Protein AF-A0A925JNC4-F1 (afdb_monomer)

Sequence (217 aa):
MRGITWILVFMVLIMLLSGKSVFAVAVALPPEGEDKSVVIGTSFYSSVDLTIPENLDIRYSGIFQNSGILYFTNTLPSQIVLASGNLGEGEFVFAGTADCALSIPSGQARVGKLQMNMSGGRVNLSGELAMSGKLVFKSGIIQVPSNSILWIDNDSPDAVSFIDSPINKGYVHGFLTRNVSEGNRYLFPVGNAASFHPFLIDKPTKDDVMSVSFDEA

Structure (mmCIF, N/CA/C/O backbone):
data_AF-A0A925JNC4-F1
#
_entry.id   AF-A0A925JNC4-F1
#
loop_
_atom_site.group_PDB
_atom_site.id
_atom_site.type_symbol
_atom_site.label_atom_id
_atom_site.label_alt_id
_atom_site.label_comp_id
_atom_site.label_asym_id
_atom_site.label_entity_id
_atom_site.label_seq_id
_atom_site.pdbx_PDB_ins_code
_atom_site.Cartn_x
_atom_site.Cartn_y
_atom_site.Cartn_z
_atom_site.occupancy
_atom_site.B_iso_or_equiv
_atom_site.auth_seq_id
_atom_site.auth_comp_id
_atom_site.auth_asym_id
_atom_site.auth_atom_id
_atom_site.pdbx_PDB_model_num
ATOM 1 N N . MET A 1 1 ? 31.500 11.369 -12.883 1.00 28.92 1 MET A N 1
ATOM 2 C CA . MET A 1 1 ? 30.518 12.328 -13.431 1.00 28.92 1 MET A CA 1
ATOM 3 C C . MET A 1 1 ? 29.589 11.529 -14.325 1.00 28.92 1 MET A C 1
ATOM 5 O O . MET A 1 1 ? 30.075 10.979 -15.302 1.00 28.92 1 MET A O 1
ATOM 9 N N . ARG A 1 2 ? 28.325 11.334 -13.937 1.00 32.28 2 ARG A N 1
ATOM 10 C CA . ARG A 1 2 ? 27.342 10.616 -14.764 1.00 32.28 2 ARG A CA 1
ATOM 11 C C . ARG A 1 2 ? 26.671 11.639 -15.681 1.00 32.28 2 ARG A C 1
ATOM 13 O O . ARG A 1 2 ? 26.175 12.647 -15.183 1.00 32.28 2 ARG A O 1
ATOM 20 N N . GLY A 1 3 ? 26.760 11.427 -16.991 1.00 29.05 3 GLY A N 1
ATOM 21 C CA . GLY A 1 3 ? 26.083 12.258 -17.984 1.00 29.05 3 GLY A CA 1
ATOM 22 C C . GLY A 1 3 ? 24.590 11.955 -17.960 1.00 29.05 3 GLY A C 1
ATOM 23 O O . GLY A 1 3 ? 24.207 10.793 -17.927 1.00 29.05 3 GLY A O 1
ATOM 24 N N . ILE A 1 4 ? 23.758 12.992 -17.918 1.00 35.28 4 ILE A N 1
ATOM 25 C CA . ILE A 1 4 ? 22.312 12.862 -18.100 1.00 35.28 4 ILE A CA 1
ATOM 26 C C . ILE A 1 4 ? 22.066 12.950 -19.606 1.00 35.28 4 ILE A C 1
ATOM 28 O O . ILE A 1 4 ? 22.256 14.017 -20.195 1.00 35.28 4 ILE A O 1
ATOM 32 N N . THR A 1 5 ? 21.681 11.841 -20.232 1.00 34.94 5 THR A N 1
ATOM 33 C CA . THR A 1 5 ? 21.278 11.818 -21.641 1.00 34.94 5 THR A CA 1
ATOM 34 C C . THR A 1 5 ? 19.814 12.240 -21.740 1.00 34.94 5 THR A C 1
ATOM 36 O O . THR A 1 5 ? 18.919 11.571 -21.230 1.00 34.94 5 THR A O 1
ATOM 39 N N . TRP A 1 6 ? 19.551 13.375 -22.388 1.00 34.41 6 TRP A N 1
ATOM 40 C CA . TRP A 1 6 ? 18.189 13.828 -22.667 1.00 34.41 6 TRP A CA 1
ATOM 41 C C . TRP A 1 6 ? 17.660 13.094 -23.897 1.00 34.41 6 TRP A C 1
ATOM 43 O O . TRP A 1 6 ? 18.049 13.401 -25.023 1.00 34.41 6 TRP A O 1
ATOM 53 N N . ILE A 1 7 ? 16.770 12.124 -23.697 1.00 37.75 7 ILE A N 1
ATOM 54 C CA . ILE A 1 7 ? 16.047 11.501 -24.808 1.00 37.75 7 ILE A CA 1
ATOM 55 C C . ILE A 1 7 ? 14.868 12.405 -25.156 1.00 37.75 7 ILE A C 1
ATOM 57 O O . ILE A 1 7 ? 13.973 12.634 -24.343 1.00 37.75 7 ILE A O 1
ATOM 61 N N . LEU A 1 8 ? 14.875 12.927 -26.382 1.00 31.83 8 LEU A N 1
ATOM 62 C CA . LEU A 1 8 ? 13.735 13.634 -26.948 1.00 31.83 8 LEU A CA 1
ATOM 63 C C . LEU A 1 8 ? 12.606 12.618 -27.177 1.00 31.83 8 LEU A C 1
ATOM 65 O O . LEU A 1 8 ? 12.660 11.806 -28.101 1.00 31.83 8 LEU A O 1
ATOM 69 N N . VAL A 1 9 ? 11.592 12.637 -26.316 1.00 37.59 9 VAL A N 1
ATOM 70 C CA . VAL A 1 9 ? 10.403 11.793 -26.464 1.00 37.59 9 VAL A CA 1
ATOM 71 C C . VAL A 1 9 ? 9.519 12.397 -27.555 1.00 37.59 9 VAL A C 1
ATOM 73 O O . VAL A 1 9 ? 8.982 13.494 -27.395 1.00 37.59 9 VAL A O 1
ATOM 76 N N . PHE A 1 10 ? 9.354 11.689 -28.675 1.00 31.03 10 PHE A N 1
ATOM 77 C CA . PHE A 1 10 ? 8.368 12.059 -29.688 1.00 31.03 10 PHE A CA 1
ATOM 78 C C . PHE A 1 10 ? 6.961 11.817 -29.133 1.00 31.03 10 PHE A C 1
ATOM 80 O O . PHE A 1 10 ? 6.530 10.684 -28.926 1.00 31.03 10 PHE A O 1
ATOM 87 N N . MET A 1 11 ? 6.247 12.909 -28.874 1.00 34.81 11 MET A N 1
ATOM 88 C CA . MET A 1 11 ? 4.881 12.892 -28.369 1.00 34.81 11 MET A CA 1
ATOM 89 C C . MET A 1 11 ? 3.925 12.624 -29.538 1.00 34.81 11 MET A C 1
ATOM 91 O O . MET A 1 11 ? 3.641 13.518 -30.335 1.00 34.81 11 MET A O 1
ATOM 95 N N . VAL A 1 12 ? 3.439 11.390 -29.677 1.00 32.41 12 VAL A N 1
ATOM 96 C CA . VAL A 1 12 ? 2.394 11.079 -30.662 1.00 32.41 12 VAL A CA 1
ATOM 97 C C . VAL A 1 12 ? 1.040 11.413 -30.043 1.00 32.41 12 VAL A C 1
ATOM 99 O O . VAL A 1 12 ? 0.508 10.672 -29.219 1.00 32.41 12 VAL A O 1
ATOM 102 N N . LEU A 1 13 ? 0.482 12.561 -30.429 1.00 35.03 13 LEU A N 1
ATOM 103 C CA . LEU A 1 13 ? -0.890 12.938 -30.102 1.00 35.03 13 LEU A CA 1
ATOM 104 C C . LEU A 1 13 ? -1.852 12.131 -30.985 1.00 35.03 13 LEU A C 1
ATOM 106 O O . LEU A 1 13 ? -2.112 12.510 -32.125 1.00 35.03 13 LEU A O 1
ATOM 110 N N . ILE A 1 14 ? -2.407 11.035 -30.468 1.00 36.53 14 ILE A N 1
ATOM 111 C CA . ILE A 1 14 ? -3.557 10.383 -31.106 1.00 36.53 14 ILE A CA 1
ATOM 112 C C . ILE A 1 14 ? -4.820 11.054 -30.559 1.00 36.53 14 ILE A C 1
ATOM 114 O O . ILE A 1 14 ? -5.357 10.672 -29.520 1.00 36.53 14 ILE A O 1
ATOM 118 N N . MET A 1 15 ? -5.283 12.099 -31.249 1.00 26.12 15 MET A N 1
ATOM 119 C CA . MET A 1 15 ? -6.619 12.653 -31.023 1.00 26.12 15 MET A CA 1
ATOM 120 C C . MET A 1 15 ? -7.658 11.653 -31.544 1.00 26.12 15 MET A C 1
ATOM 122 O O . MET A 1 15 ? -7.891 11.558 -32.747 1.00 26.12 15 MET A O 1
ATOM 126 N N . LEU A 1 16 ? -8.303 10.913 -30.641 1.00 32.50 16 LEU A N 1
ATOM 127 C CA . LEU A 1 16 ? -9.553 10.222 -30.944 1.00 32.50 16 LEU A CA 1
ATOM 128 C C . LEU A 1 16 ? -10.709 11.187 -30.660 1.00 32.50 16 LEU A C 1
ATOM 130 O O . LEU A 1 16 ? -10.857 11.704 -29.551 1.00 32.50 16 LEU A O 1
ATOM 134 N N . LEU A 1 17 ? -11.509 11.453 -31.694 1.00 29.09 17 LEU A N 1
ATOM 135 C CA . LEU A 1 17 ? -12.715 12.286 -31.684 1.00 29.09 17 LEU A CA 1
ATOM 136 C C . LEU A 1 17 ? -13.806 11.681 -30.773 1.00 29.09 17 LEU A C 1
ATOM 138 O O . LEU A 1 17 ? -14.811 11.180 -31.260 1.00 29.09 17 LEU A O 1
ATOM 142 N N . SER A 1 18 ? -13.612 11.685 -29.450 1.00 32.91 18 SER A N 1
ATOM 143 C CA . SER A 1 18 ? -14.664 11.364 -28.466 1.00 32.91 18 SER A CA 1
ATOM 144 C C . SER A 1 18 ? -14.344 11.787 -27.018 1.00 32.91 18 SER A C 1
ATOM 146 O O . SER A 1 18 ? -14.878 11.201 -26.078 1.00 32.91 18 SER A O 1
ATOM 148 N N . GLY A 1 19 ? -13.456 12.765 -26.794 1.00 34.44 19 GLY A N 1
ATOM 149 C CA . GLY A 1 19 ? -13.164 13.282 -25.444 1.00 34.44 19 GLY A CA 1
ATOM 150 C C . GLY A 1 19 ? -12.328 12.357 -24.545 1.00 34.44 19 GLY A C 1
ATOM 151 O O . GLY A 1 19 ? -12.281 12.563 -23.336 1.00 34.44 19 GLY A O 1
ATOM 152 N N . LYS A 1 20 ? -11.662 11.345 -25.117 1.00 37.16 20 LYS A N 1
ATOM 153 C CA . LYS A 1 20 ? -10.741 10.441 -24.413 1.00 37.16 20 LYS A CA 1
ATOM 154 C C . LYS A 1 20 ? -9.408 10.410 -25.158 1.00 37.16 20 LYS A C 1
ATOM 156 O O . LYS A 1 20 ? -9.322 9.840 -26.242 1.00 37.16 20 LYS A O 1
ATOM 161 N N . SER A 1 21 ? -8.384 11.038 -24.592 1.00 38.50 21 SER A N 1
ATOM 162 C CA . SER A 1 21 ? -7.020 10.977 -25.126 1.00 38.50 21 SER A CA 1
ATOM 163 C C . SER A 1 21 ? -6.305 9.771 -24.522 1.00 38.50 21 SER A C 1
ATOM 165 O O . SER A 1 21 ? -6.230 9.656 -23.302 1.00 38.50 21 SER A O 1
ATOM 167 N N . VAL A 1 22 ? -5.788 8.876 -25.363 1.00 37.16 22 VAL A N 1
ATOM 168 C CA . VAL A 1 22 ? -4.891 7.790 -24.944 1.00 37.16 22 VAL A CA 1
ATOM 169 C C . VAL A 1 22 ? -3.468 8.248 -25.236 1.00 37.16 22 VAL A C 1
ATOM 171 O O . VAL A 1 22 ? -3.123 8.497 -26.390 1.00 37.16 22 VAL A O 1
ATOM 174 N N . PHE A 1 23 ? -2.649 8.382 -24.195 1.00 43.72 23 PHE A N 1
ATOM 175 C CA . PHE A 1 23 ? -1.231 8.707 -24.329 1.00 43.72 23 PHE A CA 1
ATOM 176 C C . PHE A 1 23 ? -0.412 7.429 -24.154 1.00 43.72 23 PHE A C 1
ATOM 178 O O . PHE A 1 23 ? -0.264 6.931 -23.041 1.00 43.72 23 PHE A O 1
ATOM 185 N N . ALA A 1 24 ? 0.124 6.898 -25.251 1.00 37.31 24 ALA A N 1
ATOM 186 C CA . ALA A 1 24 ? 1.166 5.880 -25.199 1.00 37.31 24 ALA A CA 1
ATOM 187 C C . ALA A 1 24 ? 2.517 6.583 -25.368 1.00 37.31 24 ALA A C 1
ATOM 189 O O . ALA A 1 24 ? 2.822 7.109 -26.438 1.00 37.31 24 ALA A O 1
ATOM 190 N N . VAL A 1 25 ? 3.320 6.627 -24.304 1.00 41.62 25 VAL A N 1
ATOM 191 C CA . VAL A 1 25 ? 4.712 7.073 -24.405 1.00 41.62 25 VAL A CA 1
ATOM 192 C C . VAL A 1 25 ? 5.522 5.904 -24.959 1.00 41.62 25 VAL A C 1
ATOM 194 O O . VAL A 1 25 ? 5.918 5.007 -24.221 1.00 41.62 25 VAL A O 1
ATOM 197 N N . ALA A 1 26 ? 5.755 5.893 -26.271 1.00 35.19 26 ALA A N 1
ATOM 198 C CA . ALA A 1 26 ? 6.770 5.031 -26.863 1.00 35.19 26 ALA A CA 1
ATOM 199 C C . ALA A 1 26 ? 8.141 5.666 -26.594 1.00 35.19 26 ALA A C 1
ATOM 201 O O . ALA A 1 26 ? 8.583 6.555 -27.320 1.00 35.19 26 ALA A O 1
ATOM 202 N N . VAL A 1 27 ? 8.797 5.257 -25.507 1.00 41.28 27 VAL A N 1
ATOM 203 C CA . VAL A 1 27 ? 10.190 5.640 -25.256 1.00 41.28 27 VAL A CA 1
ATOM 204 C C . VAL A 1 27 ? 11.053 4.854 -26.238 1.00 41.28 27 VAL A C 1
ATOM 206 O O . VAL A 1 27 ? 11.093 3.625 -26.180 1.00 41.28 27 VAL A O 1
ATOM 209 N N . ALA A 1 28 ? 11.725 5.544 -27.162 1.00 37.59 28 ALA A N 1
ATOM 210 C CA . ALA A 1 28 ? 12.784 4.922 -27.948 1.00 37.59 28 ALA A CA 1
ATOM 211 C C . ALA A 1 28 ? 13.840 4.390 -26.971 1.00 37.59 28 ALA A C 1
ATOM 213 O O . ALA A 1 28 ? 14.336 5.150 -26.141 1.00 37.59 2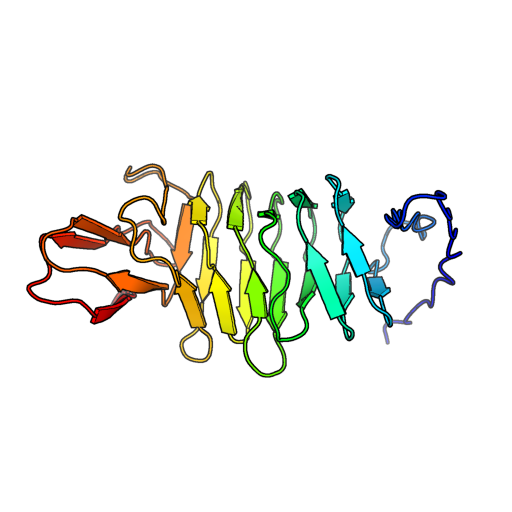8 ALA A O 1
ATOM 214 N N . LEU A 1 29 ? 14.125 3.087 -27.031 1.00 42.09 29 LEU A N 1
ATOM 215 C CA . LEU A 1 29 ? 15.068 2.426 -26.132 1.00 42.09 29 LEU A CA 1
ATOM 216 C C . LEU A 1 29 ? 16.442 3.116 -26.237 1.00 42.09 29 LEU A C 1
ATOM 218 O O . LEU A 1 29 ? 17.042 3.067 -27.315 1.00 42.09 29 LEU A O 1
ATOM 222 N N . PRO A 1 30 ? 16.962 3.756 -25.172 1.00 43.81 30 PRO A N 1
ATOM 223 C CA . PRO A 1 30 ? 18.374 4.107 -25.140 1.00 43.81 30 PRO A CA 1
ATOM 224 C C . PRO A 1 30 ? 19.229 2.832 -25.107 1.00 43.81 30 PRO A C 1
ATOM 226 O O . PRO A 1 30 ? 18.725 1.767 -24.730 1.00 43.81 30 PRO A O 1
ATOM 229 N N . PRO A 1 31 ? 20.513 2.922 -25.497 1.00 45.19 31 PRO A N 1
ATOM 230 C CA . PRO A 1 31 ? 21.447 1.806 -25.391 1.00 45.19 31 PRO A CA 1
ATOM 231 C C . PRO A 1 31 ? 21.492 1.235 -23.963 1.00 45.19 31 PRO A C 1
ATOM 233 O O . PRO A 1 31 ? 21.278 1.947 -22.981 1.00 45.19 31 PRO A O 1
ATOM 236 N N . GLU A 1 32 ? 21.745 -0.072 -23.859 1.00 47.88 32 GLU A N 1
ATOM 237 C CA . GLU A 1 32 ? 21.802 -0.793 -22.584 1.00 47.88 32 GLU A CA 1
ATOM 238 C C . GLU A 1 32 ? 22.769 -0.120 -21.594 1.00 47.88 32 GLU A C 1
ATOM 240 O O . GLU A 1 32 ? 23.931 0.125 -21.919 1.00 47.88 32 GLU A O 1
ATOM 245 N N . GLY A 1 33 ? 22.296 0.152 -20.371 1.00 48.84 33 GLY A N 1
ATOM 246 C CA . GLY A 1 33 ? 23.131 0.625 -19.260 1.00 48.84 33 GLY A CA 1
ATOM 247 C C . GLY A 1 33 ? 22.921 2.072 -18.795 1.00 48.84 33 GLY A C 1
ATOM 248 O O . GLY A 1 33 ? 23.610 2.483 -17.862 1.00 48.84 33 GLY A O 1
ATOM 249 N N . GLU A 1 34 ? 21.989 2.834 -19.376 1.00 49.50 34 GLU A N 1
ATOM 250 C CA . GLU A 1 34 ? 21.606 4.168 -18.875 1.00 49.50 34 GLU A CA 1
ATOM 251 C C . GLU A 1 34 ? 20.278 4.151 -18.094 1.00 49.50 34 GLU A C 1
ATOM 253 O O . GLU A 1 34 ? 19.357 3.399 -18.428 1.00 49.50 34 GLU A O 1
ATOM 258 N N . ASP A 1 35 ? 20.180 5.000 -17.061 1.00 47.59 35 ASP A N 1
ATOM 259 C CA . ASP A 1 35 ? 18.947 5.236 -16.300 1.00 47.59 35 ASP A CA 1
ATOM 260 C C . ASP A 1 35 ? 17.875 5.793 -17.258 1.00 47.59 35 ASP A C 1
ATOM 262 O O . ASP A 1 35 ? 18.013 6.895 -17.800 1.00 47.59 35 ASP A O 1
ATOM 266 N N . LYS A 1 36 ? 16.801 5.032 -17.509 1.00 56.84 36 LYS A N 1
ATOM 267 C CA . LYS A 1 36 ? 15.704 5.484 -18.377 1.00 56.84 36 LYS A CA 1
ATOM 268 C C . LYS A 1 36 ? 14.789 6.365 -17.534 1.00 56.84 36 LYS A C 1
ATOM 270 O O . LYS A 1 36 ? 14.295 5.906 -16.513 1.00 56.84 36 LYS A O 1
ATOM 275 N N . SER A 1 37 ? 14.520 7.604 -17.948 1.00 48.12 37 SER A N 1
ATOM 276 C CA . SER A 1 37 ? 13.548 8.469 -17.262 1.00 48.12 37 SER A CA 1
ATOM 277 C C . SER A 1 37 ? 12.528 9.063 -18.230 1.00 48.12 37 SER A C 1
ATOM 279 O O . SER A 1 37 ? 12.861 9.456 -19.347 1.00 48.12 37 SER A O 1
ATOM 281 N N . VAL A 1 38 ? 11.268 9.129 -17.803 1.00 58.97 38 VAL A N 1
ATOM 282 C CA . VAL A 1 38 ? 10.179 9.824 -18.492 1.00 58.97 38 VAL A CA 1
ATOM 283 C C . VAL A 1 38 ? 9.631 10.899 -17.567 1.00 58.97 38 VAL A C 1
ATOM 285 O O . VAL A 1 38 ? 9.145 10.628 -16.468 1.00 58.97 38 VAL A O 1
ATOM 288 N N . VAL A 1 39 ? 9.686 12.142 -18.042 1.00 49.53 39 VAL A N 1
ATOM 289 C CA . VAL A 1 39 ? 9.067 13.290 -17.379 1.00 49.53 39 VAL A CA 1
ATOM 290 C C . VAL A 1 39 ? 7.798 13.653 -18.138 1.00 49.53 39 VAL A C 1
ATOM 292 O O . VAL A 1 39 ? 7.855 14.012 -19.313 1.00 49.53 39 VAL A O 1
ATOM 295 N N . ILE A 1 40 ? 6.649 13.591 -17.469 1.00 56.16 40 ILE A N 1
ATOM 296 C CA . ILE A 1 40 ? 5.369 14.022 -18.033 1.00 56.16 40 ILE A CA 1
ATOM 297 C C . ILE A 1 40 ? 5.018 15.377 -17.409 1.00 56.16 40 ILE A C 1
ATOM 299 O O . ILE A 1 40 ? 4.552 15.462 -16.274 1.00 56.16 40 ILE A O 1
ATOM 303 N N . GLY A 1 41 ? 5.280 16.453 -18.156 1.00 33.94 41 GLY A N 1
ATOM 304 C CA . GLY A 1 41 ? 5.129 17.836 -17.683 1.00 33.94 41 GLY A CA 1
ATOM 305 C C . GLY A 1 41 ? 3.729 18.452 -17.834 1.00 33.94 41 GLY A C 1
ATOM 306 O O . GLY A 1 41 ? 3.558 19.625 -17.520 1.00 33.94 41 GLY A O 1
ATOM 307 N N . THR A 1 42 ? 2.731 17.715 -18.340 1.00 56.03 42 THR A N 1
ATOM 308 C CA . THR A 1 42 ? 1.352 18.209 -18.566 1.00 56.03 42 THR A CA 1
ATOM 309 C C . THR A 1 42 ? 0.299 17.228 -18.026 1.00 56.03 42 THR A C 1
ATOM 311 O O . THR A 1 42 ? 0.650 16.206 -17.437 1.00 56.03 42 THR A O 1
ATOM 314 N N . SER A 1 43 ? -0.997 17.542 -18.164 1.00 52.50 43 SER A N 1
ATOM 315 C CA . SER A 1 43 ? -2.082 16.673 -17.673 1.00 52.50 43 SER A CA 1
ATOM 316 C C . SER A 1 43 ? -2.043 15.295 -18.346 1.00 52.50 43 SER A C 1
ATOM 318 O O . SER A 1 43 ? -1.995 15.221 -19.572 1.00 52.50 43 SER A O 1
ATOM 320 N N . PHE A 1 44 ? -2.086 14.216 -17.562 1.00 62.59 44 PHE A N 1
ATOM 321 C CA . PHE A 1 44 ? -2.068 12.835 -18.060 1.00 62.59 44 PHE A CA 1
ATOM 322 C C . PHE A 1 44 ? -3.338 12.114 -17.606 1.00 62.59 44 PHE A C 1
ATOM 324 O O . PHE A 1 44 ? -3.687 12.126 -16.428 1.00 62.59 44 PHE A O 1
ATOM 331 N N . TYR A 1 45 ? -4.043 11.507 -18.556 1.00 60.19 45 TYR A N 1
ATOM 332 C CA . TYR A 1 45 ? -5.271 10.762 -18.303 1.00 60.19 45 TYR A CA 1
ATOM 333 C C . TYR A 1 45 ? -5.079 9.344 -18.823 1.00 60.19 45 TYR A C 1
ATOM 335 O O . TYR A 1 45 ? -4.820 9.162 -20.013 1.00 60.19 45 TYR A O 1
ATOM 343 N N . SER A 1 46 ? -5.226 8.350 -17.947 1.00 65.31 46 SER A N 1
ATOM 344 C CA . SER A 1 46 ? -5.298 6.949 -18.362 1.00 65.31 46 SER A CA 1
ATOM 345 C C . SER A 1 46 ? -6.690 6.392 -18.091 1.00 65.31 46 SER A C 1
ATOM 347 O O . SER A 1 46 ? -7.166 6.382 -16.953 1.00 65.31 46 SER A O 1
ATOM 349 N N . SER A 1 47 ? -7.348 5.929 -19.154 1.00 62.88 47 SER A N 1
ATOM 350 C CA . SER A 1 47 ? -8.630 5.202 -19.091 1.00 62.88 47 SER A CA 1
ATOM 351 C C . SER A 1 47 ? -8.519 3.751 -19.555 1.00 62.88 47 SER A C 1
ATOM 353 O O . SER A 1 47 ? -9.524 3.059 -19.694 1.00 62.88 47 SER A O 1
ATOM 355 N N . VAL A 1 48 ? -7.288 3.309 -19.801 1.00 68.31 48 VAL A N 1
ATOM 356 C CA . VAL A 1 48 ? -6.920 1.957 -20.212 1.00 68.31 48 VAL A CA 1
ATOM 357 C C . VAL A 1 48 ? -5.770 1.477 -19.336 1.00 68.31 48 VAL A C 1
ATOM 359 O O . VAL A 1 48 ? -5.151 2.274 -18.623 1.00 68.31 48 VAL A O 1
ATOM 362 N N . ASP A 1 49 ? -5.471 0.188 -19.414 1.00 68.94 49 ASP A N 1
ATOM 363 C CA . ASP A 1 49 ? -4.306 -0.361 -18.739 1.00 68.94 49 ASP A CA 1
ATOM 364 C C . ASP A 1 49 ? -3.031 0.093 -19.454 1.00 68.94 49 ASP A C 1
ATOM 366 O O . ASP A 1 49 ? -2.906 -0.023 -20.676 1.00 68.94 49 ASP A O 1
ATOM 370 N N . LEU A 1 50 ? -2.080 0.617 -18.686 1.00 65.75 50 LEU A N 1
ATOM 371 C CA . LEU A 1 50 ? -0.762 1.003 -19.172 1.00 65.75 50 LEU A CA 1
ATOM 372 C C . LEU A 1 50 ? 0.284 0.187 -18.423 1.00 65.75 50 LEU A C 1
ATOM 374 O O . LEU A 1 50 ? 0.384 0.238 -17.198 1.00 65.75 50 LEU A O 1
ATOM 378 N N . THR A 1 51 ? 1.092 -0.548 -19.180 1.00 64.38 51 THR A N 1
ATOM 379 C CA . THR A 1 51 ? 2.308 -1.167 -18.654 1.00 64.38 51 THR A CA 1
ATOM 380 C C . THR A 1 51 ? 3.476 -0.248 -18.937 1.00 64.38 51 THR A C 1
ATOM 382 O O . THR A 1 51 ? 3.688 0.151 -20.082 1.00 64.38 51 THR A O 1
ATOM 385 N N . ILE A 1 52 ? 4.231 0.075 -17.897 1.00 67.06 52 ILE A N 1
ATOM 386 C CA . ILE A 1 52 ? 5.492 0.788 -18.011 1.00 67.06 52 ILE A CA 1
ATOM 387 C C . ILE A 1 52 ? 6.606 -0.265 -17.939 1.00 67.06 52 ILE A C 1
ATOM 389 O O . ILE A 1 52 ? 6.857 -0.802 -16.856 1.00 67.06 52 ILE A O 1
ATOM 393 N N . PRO A 1 53 ? 7.209 -0.633 -19.088 1.00 54.19 53 PRO A N 1
ATOM 394 C CA . PRO A 1 53 ? 8.184 -1.710 -19.134 1.00 54.19 53 PRO A CA 1
ATOM 395 C C . PRO A 1 53 ? 9.539 -1.265 -18.572 1.00 54.19 53 PRO A C 1
ATOM 397 O O . PRO A 1 53 ? 10.014 -0.169 -18.866 1.00 54.19 53 PRO A O 1
ATOM 400 N N . GLU A 1 54 ? 10.188 -2.189 -17.861 1.00 59.84 54 GLU A N 1
ATOM 401 C CA . GLU A 1 54 ? 11.569 -2.096 -17.367 1.00 59.84 54 GLU A CA 1
ATOM 402 C C . GLU A 1 54 ? 11.871 -0.897 -16.441 1.00 59.84 54 GLU A C 1
ATOM 404 O O . GLU A 1 54 ? 10.987 -0.216 -15.930 1.00 59.84 54 GLU A O 1
ATOM 409 N N . ASN A 1 55 ? 13.164 -0.691 -16.166 1.00 61.16 55 ASN A N 1
ATOM 410 C CA . ASN A 1 55 ? 13.709 0.292 -15.231 1.00 61.16 55 ASN A CA 1
ATOM 411 C C . ASN A 1 55 ? 13.467 1.710 -15.751 1.00 61.16 55 ASN A C 1
ATOM 413 O O . ASN A 1 55 ? 14.334 2.283 -16.409 1.00 61.16 55 ASN A O 1
ATOM 417 N N . LEU A 1 56 ? 12.266 2.230 -15.507 1.00 62.09 56 LEU A N 1
ATOM 418 C CA . LEU A 1 56 ? 11.857 3.569 -15.894 1.00 62.09 56 LEU A CA 1
ATOM 419 C C . LEU A 1 56 ? 11.623 4.429 -14.657 1.00 62.09 56 LEU A C 1
ATOM 421 O O . LEU A 1 56 ? 10.728 4.157 -13.855 1.00 62.09 56 LEU A O 1
ATOM 425 N N . ASP A 1 57 ? 12.377 5.514 -14.564 1.00 62.25 57 ASP A N 1
ATOM 426 C CA . ASP A 1 57 ? 12.093 6.590 -13.637 1.00 62.25 57 ASP A CA 1
ATOM 427 C C . ASP A 1 57 ? 10.948 7.445 -14.176 1.00 62.25 57 ASP A C 1
ATOM 429 O O . ASP A 1 57 ? 11.006 7.958 -15.294 1.00 62.25 57 ASP A O 1
ATOM 433 N N . ILE A 1 58 ? 9.903 7.643 -13.383 1.00 64.88 58 ILE A N 1
ATOM 434 C CA . ILE A 1 58 ? 8.729 8.416 -13.790 1.00 64.88 58 ILE A CA 1
ATOM 435 C C . ILE A 1 58 ? 8.660 9.665 -12.940 1.00 64.88 58 ILE A C 1
ATOM 437 O O . ILE A 1 58 ? 8.660 9.585 -11.714 1.00 64.88 58 ILE A O 1
ATOM 441 N N . ARG A 1 59 ? 8.555 10.830 -13.580 1.00 63.84 59 ARG A N 1
ATOM 442 C CA . ARG A 1 59 ? 8.325 12.097 -12.881 1.00 63.84 59 ARG A CA 1
ATOM 443 C C . ARG A 1 59 ? 7.092 12.788 -13.421 1.00 63.84 59 ARG A C 1
ATOM 445 O O . ARG A 1 59 ? 6.998 13.056 -14.619 1.00 63.84 59 ARG A O 1
ATOM 452 N N . TYR A 1 60 ? 6.175 13.103 -12.515 1.00 65.62 60 TYR A N 1
ATOM 453 C CA . TYR A 1 60 ? 4.924 13.767 -12.834 1.00 65.62 60 TYR A CA 1
ATOM 454 C C . TYR A 1 60 ? 4.768 15.079 -12.056 1.00 65.62 60 TYR A C 1
ATOM 456 O O . TYR A 1 60 ? 4.962 15.097 -10.844 1.00 65.62 60 TYR A O 1
ATOM 464 N N . SER A 1 61 ? 4.408 16.174 -12.739 1.00 57.94 61 SER A N 1
ATOM 465 C CA . SER A 1 61 ? 4.286 17.511 -12.124 1.00 57.94 61 SER A CA 1
ATOM 466 C C . SER A 1 61 ? 2.986 18.267 -12.460 1.00 57.94 61 SER A C 1
ATOM 468 O O . SER A 1 61 ? 2.921 19.471 -12.226 1.00 57.94 61 SER A O 1
ATOM 470 N N . GLY A 1 62 ? 1.977 17.606 -13.049 1.00 63.34 62 GLY A N 1
ATOM 471 C CA . GLY A 1 62 ? 0.720 18.220 -13.529 1.00 63.34 62 GLY A CA 1
ATOM 472 C C . GLY A 1 62 ? -0.561 17.703 -12.845 1.00 63.34 62 GLY A C 1
ATOM 473 O O . GLY A 1 62 ? -0.533 17.336 -11.676 1.00 63.34 62 GLY A O 1
ATOM 474 N N . ILE A 1 63 ? -1.689 17.652 -13.575 1.00 67.31 63 ILE A N 1
ATOM 475 C CA . ILE A 1 63 ? -2.930 16.952 -13.170 1.00 67.31 63 ILE A CA 1
ATOM 476 C C . ILE A 1 63 ? -2.957 15.530 -13.753 1.00 67.31 63 ILE A C 1
ATOM 478 O O . ILE A 1 63 ? -3.180 15.353 -14.955 1.00 67.31 63 ILE A O 1
ATOM 482 N N . PHE A 1 64 ? -2.758 14.516 -12.912 1.00 77.12 64 PHE A N 1
ATOM 483 C CA . PHE A 1 64 ? -2.861 13.113 -13.313 1.00 77.12 64 PHE A CA 1
ATOM 484 C C . PHE A 1 64 ? -4.198 12.523 -12.860 1.00 77.12 64 PHE A C 1
ATOM 486 O O . PHE A 1 64 ? -4.614 12.757 -11.731 1.00 77.12 64 PHE A O 1
ATOM 493 N N . GLN A 1 65 ? -4.867 11.767 -13.732 1.00 81.94 65 GLN A N 1
ATOM 494 C CA . GLN A 1 65 ? -6.079 11.012 -13.406 1.00 81.94 65 GLN A CA 1
ATOM 495 C C . GLN A 1 65 ? -5.996 9.599 -13.996 1.00 81.94 65 GLN A C 1
ATOM 497 O O . GLN A 1 65 ? -5.965 9.409 -15.216 1.00 81.94 65 GLN A O 1
ATOM 502 N N . ASN A 1 66 ? -6.000 8.601 -13.121 1.00 82.00 66 ASN A N 1
ATOM 503 C CA . ASN A 1 66 ? -6.057 7.186 -13.436 1.00 82.00 66 ASN A CA 1
ATOM 504 C C . ASN A 1 66 ? -7.470 6.649 -13.227 1.00 82.00 66 ASN A C 1
ATOM 506 O O . ASN A 1 66 ? -8.057 6.813 -12.161 1.00 82.00 66 ASN A O 1
ATOM 510 N N . SER A 1 67 ? -7.979 5.915 -14.204 1.00 81.31 67 SER A N 1
ATOM 511 C CA . SER A 1 67 ? -9.197 5.108 -14.053 1.00 81.31 67 SER A CA 1
ATOM 512 C C . SER A 1 67 ? -9.012 3.649 -14.484 1.00 81.31 67 SER A C 1
ATOM 514 O O . SER A 1 67 ? -9.926 2.851 -14.299 1.00 81.31 67 SER A O 1
ATOM 516 N N . GLY A 1 68 ? -7.842 3.299 -15.032 1.00 78.31 68 GLY A N 1
ATOM 517 C CA . GLY A 1 68 ? -7.459 1.936 -15.416 1.00 78.31 68 GLY A CA 1
ATOM 518 C C . GLY A 1 68 ? -6.407 1.358 -14.470 1.00 78.31 68 GLY A C 1
ATOM 519 O O . GLY A 1 68 ? -6.311 1.773 -13.312 1.00 78.31 68 GLY A O 1
ATOM 520 N N . ILE A 1 69 ? -5.600 0.416 -14.960 1.00 82.06 69 ILE A N 1
ATOM 521 C CA . ILE A 1 69 ? -4.489 -0.165 -14.202 1.00 82.06 69 ILE A CA 1
ATOM 522 C C . ILE A 1 69 ? -3.142 0.349 -14.732 1.00 82.06 69 ILE A C 1
ATOM 524 O O . ILE A 1 69 ? -2.832 0.226 -15.915 1.00 82.06 69 ILE A O 1
ATOM 528 N N . LEU A 1 70 ? -2.307 0.897 -13.850 1.00 85.44 70 LEU A N 1
ATOM 529 C CA . LEU A 1 70 ? -0.913 1.226 -14.132 1.00 85.44 70 LEU A CA 1
ATOM 530 C C . LEU A 1 70 ? 0.002 0.147 -13.562 1.00 85.44 70 LEU A C 1
ATOM 532 O O . LEU A 1 70 ? 0.081 -0.014 -12.346 1.00 85.44 70 LEU A O 1
ATOM 536 N N . TYR A 1 71 ? 0.715 -0.565 -14.429 1.00 82.94 71 TYR A N 1
ATOM 537 C CA . TYR A 1 71 ? 1.702 -1.568 -14.036 1.00 82.94 71 TYR A CA 1
ATOM 538 C C . TYR A 1 71 ? 3.116 -0.988 -14.078 1.00 82.94 71 TYR A C 1
ATOM 540 O O . TYR A 1 71 ? 3.595 -0.584 -15.138 1.00 82.94 71 TYR A O 1
ATOM 548 N N . PHE A 1 72 ? 3.793 -1.017 -12.933 1.00 85.81 72 PHE A N 1
ATOM 549 C CA . PHE A 1 72 ? 5.199 -0.668 -12.766 1.00 85.81 72 PHE A CA 1
ATOM 550 C C . PHE A 1 72 ? 6.003 -1.949 -12.554 1.00 85.81 72 PHE A C 1
ATOM 552 O O . PHE A 1 72 ? 5.835 -2.642 -11.548 1.00 85.81 72 PHE A O 1
ATOM 559 N N . THR A 1 73 ? 6.871 -2.276 -13.507 1.00 83.62 73 THR A N 1
ATOM 560 C CA . THR A 1 73 ? 7.717 -3.475 -13.458 1.00 83.62 73 THR A CA 1
ATOM 561 C C . THR A 1 73 ? 9.180 -3.075 -13.540 1.00 83.62 73 THR A C 1
ATOM 563 O O . THR A 1 73 ? 9.559 -2.397 -14.488 1.00 83.62 73 THR A O 1
ATOM 566 N N . ASN A 1 74 ? 10.014 -3.514 -12.602 1.00 82.00 74 ASN A N 1
ATOM 567 C CA . ASN A 1 74 ? 11.437 -3.177 -12.585 1.00 82.00 74 ASN A CA 1
ATOM 568 C C . ASN A 1 74 ? 12.303 -4.387 -12.199 1.00 82.00 74 ASN A C 1
ATOM 570 O O . ASN A 1 74 ? 11.914 -5.212 -11.370 1.00 82.00 74 ASN A O 1
ATOM 574 N N . THR A 1 75 ? 13.487 -4.488 -12.801 1.00 86.69 75 THR A N 1
ATOM 575 C CA . THR A 1 75 ? 14.491 -5.532 -12.512 1.00 86.69 75 THR A CA 1
ATOM 576 C C . THR A 1 75 ? 15.786 -4.965 -11.931 1.00 86.69 75 THR A C 1
ATOM 578 O O . THR A 1 75 ? 16.573 -5.707 -11.349 1.00 86.69 75 THR A O 1
ATOM 581 N N . LEU A 1 76 ? 15.975 -3.650 -12.034 1.00 85.62 76 LEU A N 1
ATOM 582 C CA . LEU A 1 76 ? 16.990 -2.832 -11.376 1.00 85.62 76 LEU A CA 1
ATOM 583 C C . LEU A 1 76 ? 16.295 -1.757 -10.519 1.00 85.62 76 LEU A C 1
ATOM 585 O O . LEU A 1 76 ? 15.081 -1.558 -10.649 1.00 85.62 76 LEU A O 1
ATOM 589 N N . PRO A 1 77 ? 17.033 -1.075 -9.623 1.00 88.25 77 PRO A N 1
ATOM 590 C CA . PRO A 1 77 ? 16.474 0.024 -8.851 1.00 88.25 77 PRO A CA 1
ATOM 591 C C . PRO A 1 77 ? 15.835 1.104 -9.737 1.00 88.25 77 PRO A C 1
ATOM 593 O O . PRO A 1 77 ? 16.418 1.476 -10.752 1.00 88.25 77 PRO A O 1
ATOM 596 N N . SER A 1 78 ? 14.660 1.603 -9.348 1.00 84.88 78 SER A N 1
ATOM 597 C CA . SER A 1 78 ? 13.909 2.635 -10.086 1.00 84.88 78 SER A CA 1
ATOM 598 C C . SER A 1 78 ? 13.272 3.670 -9.156 1.00 84.88 78 SER A C 1
ATOM 600 O O . SER A 1 78 ? 13.177 3.462 -7.945 1.00 84.88 78 SER A O 1
ATOM 602 N N . GLN A 1 79 ? 12.796 4.783 -9.711 1.00 86.44 79 GLN A N 1
ATOM 603 C CA . GLN A 1 79 ? 12.125 5.855 -8.983 1.00 86.44 79 GLN A CA 1
ATOM 604 C C . GLN A 1 79 ? 10.819 6.293 -9.659 1.00 86.44 79 GLN A C 1
ATOM 606 O O . GLN A 1 79 ? 10.785 6.710 -10.808 1.00 86.44 79 GLN A O 1
ATOM 611 N N . ILE A 1 80 ? 9.738 6.342 -8.893 1.00 88.38 80 ILE A N 1
ATOM 612 C CA . ILE A 1 80 ? 8.482 6.982 -9.271 1.00 88.38 80 ILE A CA 1
ATOM 613 C C . ILE A 1 80 ? 8.301 8.221 -8.406 1.00 88.38 80 ILE A C 1
ATOM 615 O O . ILE A 1 80 ? 8.386 8.154 -7.182 1.00 88.38 80 ILE A O 1
ATOM 619 N N . VAL A 1 81 ? 8.021 9.354 -9.037 1.00 87.50 81 VAL A N 1
ATOM 620 C CA . VAL A 1 81 ? 7.684 10.612 -8.374 1.00 87.50 81 VAL A CA 1
ATOM 621 C C . VAL A 1 81 ? 6.269 11.009 -8.775 1.00 87.50 81 VAL A C 1
ATOM 623 O O . VAL A 1 81 ? 6.013 11.326 -9.941 1.00 87.50 81 VAL A O 1
ATOM 626 N N . LEU A 1 82 ? 5.359 10.993 -7.803 1.00 87.94 82 LEU A N 1
ATOM 627 C CA . LEU A 1 82 ? 3.974 11.418 -7.966 1.00 87.94 82 LEU A CA 1
ATOM 628 C C . LEU A 1 82 ? 3.802 12.856 -7.468 1.00 87.94 82 LEU A C 1
ATOM 630 O O . LEU A 1 82 ? 4.373 13.254 -6.452 1.00 87.94 82 LEU A O 1
ATOM 634 N N . ALA A 1 83 ? 2.976 13.626 -8.174 1.00 84.44 83 ALA A N 1
ATOM 635 C CA . ALA A 1 83 ? 2.474 14.895 -7.663 1.00 84.44 83 ALA A CA 1
ATOM 636 C C . ALA A 1 83 ? 1.429 14.651 -6.558 1.00 84.44 83 ALA A C 1
ATOM 638 O O . ALA A 1 83 ? 0.806 13.587 -6.508 1.00 84.44 83 ALA A O 1
ATOM 639 N N . SER A 1 84 ? 1.202 15.645 -5.697 1.00 88.44 84 SER A N 1
ATOM 640 C CA . SER A 1 84 ? 0.055 15.634 -4.785 1.00 88.44 84 SER A CA 1
ATOM 641 C C . SER A 1 84 ? -1.270 15.841 -5.517 1.00 88.44 84 SER A C 1
ATOM 643 O O . SER A 1 84 ? -1.324 16.343 -6.640 1.0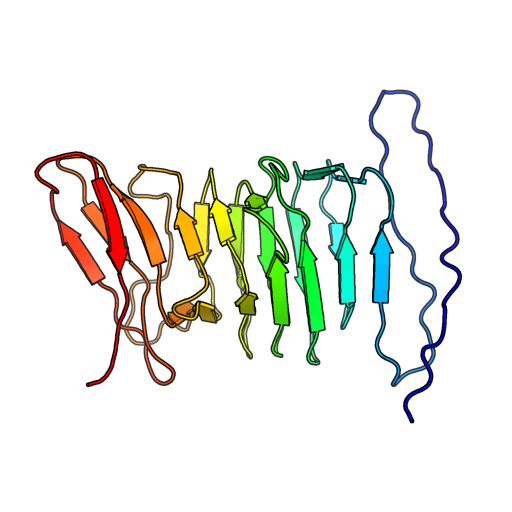0 88.44 84 SER A O 1
ATOM 645 N N . GLY A 1 85 ? -2.356 15.475 -4.841 1.00 90.12 85 GLY A N 1
ATOM 646 C CA . GLY A 1 85 ? -3.723 15.582 -5.332 1.00 90.12 85 GLY A CA 1
ATOM 647 C C . GLY A 1 85 ? -4.383 14.222 -5.538 1.00 90.12 85 GLY A C 1
ATOM 648 O O . GLY A 1 85 ? -3.810 13.171 -5.249 1.00 90.12 85 GLY A O 1
ATOM 649 N N . ASN A 1 86 ? -5.624 14.253 -6.024 1.00 90.62 86 ASN A N 1
ATOM 650 C CA . ASN A 1 86 ? -6.349 13.046 -6.399 1.00 90.62 86 ASN A CA 1
ATOM 651 C C . ASN A 1 86 ? -5.878 12.571 -7.776 1.00 90.62 86 ASN A C 1
ATOM 653 O O . ASN A 1 86 ? -6.032 13.294 -8.755 1.00 90.62 86 ASN A O 1
ATOM 657 N N . LEU A 1 87 ? -5.331 11.362 -7.826 1.00 90.56 87 LEU A N 1
ATOM 658 C CA . LEU A 1 87 ? -4.806 10.688 -9.005 1.00 90.56 87 LEU A CA 1
ATOM 659 C C . LEU A 1 87 ? -5.822 9.719 -9.623 1.00 90.56 87 LEU A C 1
ATOM 661 O O . LEU A 1 87 ? -5.449 8.925 -10.481 1.00 90.56 87 LEU A O 1
ATOM 665 N N . GLY A 1 88 ? -7.086 9.776 -9.200 1.00 89.88 88 GLY A N 1
ATOM 666 C CA . GLY A 1 88 ? -8.200 8.991 -9.721 1.00 89.88 88 GLY A CA 1
ATOM 667 C C . GLY A 1 88 ? -8.375 7.621 -9.057 1.00 89.88 88 GLY A C 1
ATOM 668 O O . GLY A 1 88 ? -7.550 7.174 -8.262 1.00 89.88 88 GLY A O 1
ATOM 669 N N . GLU A 1 89 ? -9.469 6.942 -9.409 1.00 90.62 89 GLU A N 1
ATOM 670 C CA . GLU A 1 89 ? -9.925 5.687 -8.782 1.00 90.62 89 GLU A CA 1
ATOM 671 C C . GLU A 1 89 ? -9.282 4.412 -9.366 1.00 90.62 89 GLU A C 1
ATOM 673 O O . GLU A 1 89 ? -9.637 3.292 -8.989 1.00 90.62 89 GLU A O 1
ATOM 678 N N . GLY A 1 90 ? -8.351 4.564 -10.310 1.00 88.62 90 GLY A N 1
ATOM 679 C CA . GLY A 1 90 ? -7.635 3.451 -10.926 1.00 88.62 90 GLY A CA 1
ATOM 680 C C . GLY A 1 90 ? -6.678 2.722 -9.974 1.00 88.62 90 GLY A C 1
ATOM 681 O O . GLY A 1 90 ? -6.467 3.106 -8.821 1.00 88.62 90 GLY A O 1
ATOM 682 N N . GLU A 1 91 ? -6.077 1.648 -10.477 1.00 92.38 91 GLU A N 1
ATOM 683 C CA . GLU A 1 91 ? -5.157 0.788 -9.734 1.00 92.38 91 GLU A CA 1
ATOM 684 C C . GLU A 1 91 ? -3.703 1.046 -10.127 1.00 92.38 91 GLU A C 1
ATOM 686 O O . GLU A 1 91 ? -3.379 1.212 -11.299 1.00 92.38 91 GLU A O 1
ATOM 691 N N . PHE A 1 92 ? -2.824 1.066 -9.132 1.00 94.44 92 PHE A N 1
ATOM 692 C CA . PHE A 1 92 ? -1.377 1.074 -9.289 1.00 94.44 92 PHE A CA 1
ATOM 693 C C . PHE A 1 92 ? -0.851 -0.299 -8.881 1.00 94.44 92 PHE A C 1
ATOM 695 O O . PHE A 1 92 ? -1.111 -0.750 -7.767 1.00 94.44 92 PHE A O 1
ATOM 702 N N . VAL A 1 93 ? -0.098 -0.962 -9.754 1.00 94.88 93 VAL A N 1
ATOM 703 C CA . VAL A 1 93 ? 0.461 -2.294 -9.511 1.00 94.88 93 VAL A CA 1
ATOM 704 C C . VAL A 1 93 ? 1.976 -2.235 -9.565 1.00 94.88 93 VAL A C 1
ATOM 706 O O . VAL A 1 93 ? 2.546 -1.926 -10.606 1.00 94.88 93 VAL A O 1
ATOM 709 N N . PHE A 1 94 ? 2.632 -2.605 -8.472 1.00 95.19 94 PHE A N 1
ATOM 710 C CA . PHE A 1 94 ? 4.082 -2.774 -8.424 1.00 95.19 94 PHE A CA 1
ATOM 711 C C . PHE A 1 94 ? 4.433 -4.252 -8.576 1.00 95.19 94 PHE A C 1
ATOM 713 O O . PHE A 1 94 ? 4.047 -5.073 -7.743 1.00 95.19 94 PHE A O 1
ATOM 720 N N . ALA A 1 95 ? 5.152 -4.600 -9.641 1.00 91.62 95 ALA A N 1
ATOM 721 C CA . ALA A 1 95 ? 5.452 -5.974 -10.033 1.00 91.62 95 ALA A CA 1
ATOM 722 C C . ALA A 1 95 ? 6.899 -6.118 -10.543 1.00 91.62 95 ALA A C 1
ATOM 724 O O . ALA A 1 95 ? 7.145 -6.338 -11.727 1.00 91.62 95 ALA A O 1
ATOM 725 N N . GLY A 1 96 ? 7.867 -5.967 -9.637 1.00 89.19 96 GLY A N 1
ATOM 726 C CA . GLY A 1 96 ? 9.300 -6.044 -9.933 1.00 89.19 96 GLY A CA 1
ATOM 727 C C . GLY A 1 96 ? 10.084 -6.983 -9.015 1.00 89.19 96 GLY A C 1
ATOM 728 O O . GLY A 1 96 ? 9.526 -7.646 -8.135 1.00 89.19 96 GLY A O 1
ATOM 729 N N . THR A 1 97 ? 11.397 -7.037 -9.239 1.00 92.81 97 THR A N 1
ATOM 730 C CA . THR A 1 97 ? 12.359 -7.832 -8.454 1.00 92.81 97 THR A CA 1
ATOM 731 C C . THR A 1 97 ? 13.420 -6.989 -7.746 1.00 92.81 97 THR A C 1
ATOM 733 O O . THR A 1 97 ? 14.212 -7.544 -6.987 1.00 92.81 97 THR A O 1
ATOM 736 N N . ALA A 1 98 ? 13.458 -5.678 -7.990 1.00 91.81 98 ALA A N 1
ATOM 737 C CA . ALA A 1 98 ? 14.405 -4.738 -7.394 1.00 91.81 98 ALA A CA 1
ATOM 738 C C . ALA A 1 98 ? 13.674 -3.593 -6.682 1.00 91.81 98 ALA A C 1
ATOM 740 O O . ALA A 1 98 ? 12.466 -3.427 -6.837 1.00 91.81 98 ALA A O 1
ATOM 741 N N . ASP A 1 99 ? 14.396 -2.798 -5.897 1.00 94.62 99 ASP A N 1
ATOM 742 C CA . ASP A 1 99 ? 13.796 -1.711 -5.121 1.00 94.62 99 ASP A CA 1
ATOM 743 C C . ASP A 1 99 ? 13.228 -0.593 -6.007 1.00 94.62 99 ASP A C 1
ATOM 745 O O . ASP A 1 99 ? 13.814 -0.224 -7.021 1.00 94.62 99 ASP A O 1
ATOM 749 N N . CYS A 1 100 ? 12.106 -0.008 -5.595 1.00 94.31 100 CYS A N 1
ATOM 750 C CA . CYS A 1 100 ? 11.520 1.164 -6.238 1.00 94.31 100 CYS A CA 1
ATOM 751 C C . CYS A 1 100 ? 11.341 2.281 -5.208 1.00 94.31 100 CYS A C 1
ATOM 753 O O . CYS A 1 100 ? 10.649 2.103 -4.210 1.00 94.31 100 CYS A O 1
ATOM 755 N N . ALA A 1 101 ? 11.923 3.453 -5.435 1.00 95.56 101 ALA A N 1
ATOM 756 C CA . ALA A 1 101 ? 11.608 4.643 -4.653 1.00 95.56 101 ALA A CA 1
ATOM 757 C C . ALA A 1 101 ? 10.268 5.221 -5.124 1.00 95.56 101 ALA A C 1
ATOM 759 O O . ALA A 1 101 ? 10.114 5.500 -6.306 1.00 95.56 101 ALA A O 1
ATOM 760 N N . LEU A 1 102 ? 9.306 5.417 -4.225 1.00 96.38 102 LEU A N 1
ATOM 761 C CA . LEU A 1 102 ? 8.040 6.094 -4.505 1.00 96.38 102 LEU A CA 1
ATOM 762 C C . LEU A 1 102 ? 7.999 7.406 -3.724 1.00 96.38 102 LEU A C 1
ATOM 764 O O . LEU A 1 102 ? 7.882 7.409 -2.501 1.00 96.38 102 LEU A O 1
ATOM 768 N N . SER A 1 103 ? 8.114 8.523 -4.433 1.00 94.94 103 SER A N 1
ATOM 769 C CA . SER A 1 103 ? 8.258 9.846 -3.839 1.00 94.94 103 SER A CA 1
ATOM 770 C C . SER A 1 103 ? 7.049 10.735 -4.108 1.00 94.94 103 SER A C 1
ATOM 772 O O . SER A 1 103 ? 6.652 10.915 -5.257 1.00 94.94 103 SER A O 1
ATOM 774 N N . ILE A 1 104 ? 6.495 11.318 -3.046 1.00 94.88 104 ILE A N 1
ATOM 775 C CA . ILE A 1 104 ? 5.500 12.390 -3.070 1.00 94.88 104 ILE A CA 1
ATOM 776 C C . ILE A 1 104 ? 6.156 13.610 -2.403 1.00 94.88 104 ILE A C 1
ATOM 778 O O . ILE A 1 104 ? 6.129 13.723 -1.177 1.00 94.88 104 ILE A O 1
ATOM 782 N N . PRO A 1 105 ? 6.816 14.501 -3.169 1.00 89.56 105 PRO A N 1
ATOM 783 C CA . PRO A 1 105 ? 7.692 15.531 -2.599 1.00 89.56 105 PRO A CA 1
ATOM 784 C C . PRO A 1 105 ? 6.977 16.585 -1.746 1.00 89.56 105 PRO A C 1
ATOM 786 O O . PRO A 1 105 ? 7.608 17.227 -0.908 1.00 89.56 1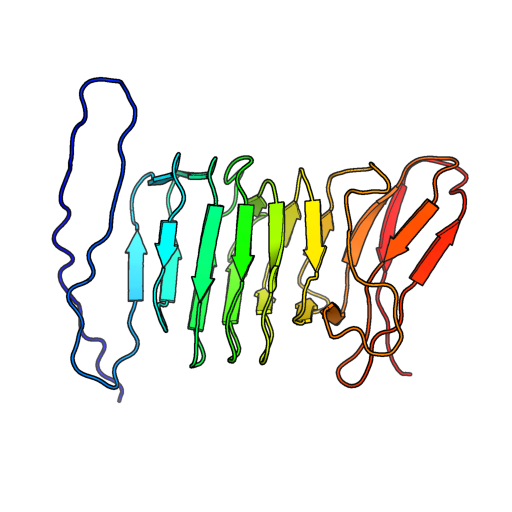05 PRO A O 1
ATOM 789 N N . SER A 1 106 ? 5.684 16.810 -1.985 1.00 87.75 106 SER A N 1
ATOM 790 C CA . SER A 1 106 ? 4.885 17.792 -1.256 1.00 87.75 106 SER A CA 1
ATOM 791 C C . SER A 1 106 ? 3.421 17.374 -1.174 1.00 87.75 106 SER A C 1
ATOM 793 O O . SER A 1 106 ? 2.844 16.920 -2.162 1.00 87.75 106 SER A O 1
ATOM 795 N N . GLY A 1 107 ? 2.806 17.587 -0.006 1.00 91.38 107 GLY A N 1
ATOM 796 C CA . GLY A 1 107 ? 1.402 17.263 0.246 1.00 91.38 107 GLY A CA 1
ATOM 797 C C . GLY A 1 107 ? 1.118 15.759 0.233 1.00 91.38 107 GLY A C 1
ATOM 798 O O . GLY A 1 107 ? 1.983 14.951 0.561 1.00 91.38 107 GLY A O 1
ATOM 799 N N . GLN A 1 108 ? -0.103 15.406 -0.170 1.00 94.88 108 GLN A N 1
ATOM 800 C CA . GLN A 1 108 ? -0.598 14.032 -0.219 1.00 94.88 108 GLN A CA 1
ATOM 801 C C . GLN A 1 108 ? -1.021 13.660 -1.638 1.00 94.88 108 GLN A C 1
ATOM 803 O O . GLN A 1 108 ? -1.765 14.408 -2.277 1.00 94.88 108 GLN A O 1
ATOM 808 N N . ALA A 1 109 ? -0.575 12.502 -2.119 1.00 95.50 109 ALA A N 1
ATOM 809 C CA . ALA A 1 109 ? -1.130 11.866 -3.307 1.00 95.50 109 ALA A CA 1
ATOM 810 C C . ALA A 1 109 ? -2.238 10.898 -2.891 1.00 95.50 109 ALA A C 1
ATOM 812 O O . ALA A 1 109 ? -2.099 10.172 -1.907 1.00 95.50 109 ALA A O 1
ATOM 813 N N . ARG A 1 110 ? -3.330 10.861 -3.649 1.00 96.19 110 ARG A N 1
ATOM 814 C CA . ARG A 1 110 ? -4.453 9.955 -3.408 1.00 96.19 110 ARG A CA 1
ATOM 815 C C . ARG A 1 110 ? -4.713 9.108 -4.638 1.00 96.19 110 ARG A C 1
ATOM 817 O O . ARG A 1 110 ? -4.902 9.663 -5.711 1.00 96.19 110 ARG A O 1
ATOM 824 N N . VAL A 1 111 ? -4.733 7.790 -4.488 1.00 95.62 111 VAL A N 1
ATOM 825 C CA . VAL A 1 111 ? -5.028 6.838 -5.571 1.00 95.62 111 VAL A CA 1
ATOM 826 C C . VAL A 1 111 ? -6.245 5.989 -5.209 1.00 95.62 111 VAL A C 1
ATOM 828 O O . VAL A 1 111 ? -6.581 5.848 -4.036 1.00 95.62 111 VAL A O 1
ATOM 831 N N . GLY A 1 112 ? -6.892 5.374 -6.194 1.00 96.56 112 GLY A N 1
ATOM 832 C CA . GLY A 1 112 ? -7.971 4.424 -5.939 1.00 96.56 112 GLY A CA 1
ATOM 833 C C . GLY A 1 112 ? -7.459 3.157 -5.270 1.00 96.56 112 GLY A C 1
ATOM 834 O O . GLY A 1 112 ? -7.840 2.813 -4.152 1.00 96.56 112 GLY A O 1
ATOM 835 N N . LYS A 1 113 ? -6.574 2.427 -5.949 1.00 97.75 113 LYS A N 1
ATOM 836 C CA . LYS A 1 113 ? -6.074 1.135 -5.465 1.00 97.75 113 LYS A CA 1
ATOM 837 C C . LYS A 1 113 ? -4.567 1.024 -5.610 1.00 97.75 113 LYS A C 1
ATOM 839 O O . LYS A 1 113 ? -3.990 1.522 -6.572 1.00 97.75 113 LYS A O 1
ATOM 844 N N . LEU A 1 114 ? -3.955 0.304 -4.679 1.00 98.31 114 LEU A N 1
ATOM 845 C CA . LEU A 1 114 ? -2.552 -0.080 -4.725 1.00 98.31 114 LEU A CA 1
ATOM 846 C C . LEU A 1 114 ? -2.442 -1.598 -4.574 1.00 98.31 114 LEU A C 1
ATOM 848 O O . LEU A 1 114 ? -2.968 -2.172 -3.620 1.00 98.31 114 LEU A O 1
ATOM 852 N N . GLN A 1 115 ? -1.739 -2.245 -5.497 1.00 98.12 115 GLN A N 1
ATOM 853 C CA . GLN A 1 115 ? -1.443 -3.668 -5.449 1.00 98.12 115 GLN A CA 1
ATOM 854 C C . GLN A 1 115 ? 0.064 -3.906 -5.481 1.00 98.12 115 GLN A C 1
ATOM 856 O O . GLN A 1 115 ? 0.776 -3.475 -6.387 1.00 98.12 115 GLN A O 1
ATOM 861 N N . MET A 1 116 ? 0.526 -4.682 -4.513 1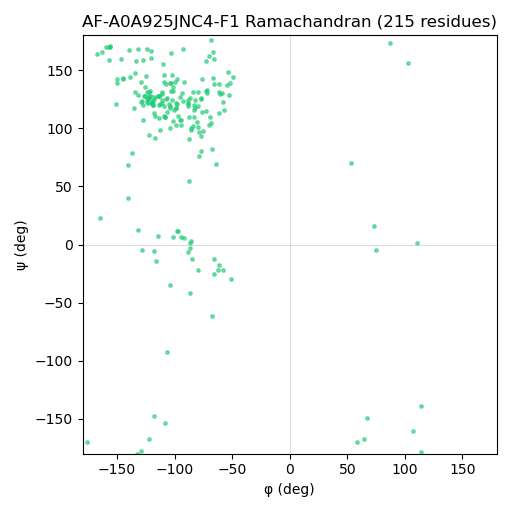.00 98.00 116 MET A N 1
ATOM 862 C CA . MET A 1 116 ? 1.889 -5.174 -4.423 1.00 98.00 116 MET A CA 1
ATOM 863 C C . MET A 1 116 ? 1.944 -6.606 -4.947 1.00 98.00 116 MET A C 1
ATOM 865 O O . MET A 1 116 ? 1.240 -7.495 -4.461 1.00 98.00 116 MET A O 1
ATOM 869 N N . ASN A 1 117 ? 2.775 -6.816 -5.961 1.00 96.25 117 ASN A N 1
ATOM 870 C CA . ASN A 1 117 ? 3.070 -8.107 -6.571 1.00 96.25 117 ASN A CA 1
ATOM 871 C C . ASN A 1 117 ? 4.566 -8.204 -6.919 1.00 96.25 117 ASN A C 1
ATOM 873 O O . ASN A 1 117 ? 4.945 -8.663 -7.996 1.00 96.25 117 ASN A O 1
ATOM 877 N N . MET A 1 118 ? 5.423 -7.701 -6.028 1.00 94.19 118 MET A N 1
ATOM 878 C CA . MET A 1 118 ? 6.873 -7.743 -6.214 1.00 94.19 118 MET A CA 1
ATOM 879 C C . MET A 1 118 ? 7.414 -9.067 -5.682 1.00 94.19 118 MET A C 1
ATOM 881 O O . MET A 1 118 ? 7.140 -9.436 -4.538 1.00 94.19 118 MET A O 1
ATOM 885 N N . SER A 1 119 ? 8.158 -9.810 -6.500 1.00 93.50 119 SER A N 1
ATOM 886 C CA . SER A 1 119 ? 8.771 -11.082 -6.088 1.00 93.50 119 SER A CA 1
ATOM 887 C C . SER A 1 119 ? 10.123 -10.891 -5.393 1.00 93.50 119 SER A C 1
ATOM 889 O O . SER A 1 119 ? 10.642 -11.832 -4.794 1.00 93.50 119 SER A O 1
ATOM 891 N N . GLY A 1 120 ? 10.685 -9.683 -5.470 1.00 91.44 120 GLY A N 1
ATOM 892 C CA . GLY A 1 120 ? 11.904 -9.248 -4.793 1.00 91.44 120 GLY A CA 1
ATOM 893 C C . GLY A 1 120 ? 11.923 -7.726 -4.626 1.00 91.44 120 GLY A C 1
ATOM 894 O O . GLY A 1 120 ? 11.069 -7.036 -5.178 1.00 91.44 120 GLY A O 1
ATOM 895 N N . GLY A 1 121 ? 12.889 -7.214 -3.864 1.00 93.44 121 GLY A N 1
ATOM 896 C CA . GLY A 1 121 ? 12.981 -5.789 -3.539 1.00 93.44 121 GLY A CA 1
ATOM 897 C C . GLY A 1 121 ? 11.812 -5.268 -2.693 1.00 93.44 121 GLY A C 1
ATOM 898 O O . GLY A 1 121 ? 11.038 -6.038 -2.115 1.00 93.44 121 GLY A O 1
ATOM 899 N N . ARG A 1 122 ? 11.706 -3.942 -2.598 1.00 96.19 122 ARG A N 1
ATOM 900 C CA . ARG A 1 122 ? 10.633 -3.230 -1.886 1.00 96.19 122 ARG A CA 1
ATOM 901 C C . ARG A 1 122 ? 10.273 -1.901 -2.551 1.00 96.19 122 ARG A C 1
ATOM 903 O O . ARG A 1 122 ? 11.094 -1.306 -3.247 1.00 96.19 122 ARG A O 1
ATOM 910 N N . VAL A 1 123 ? 9.078 -1.386 -2.265 1.00 98.00 123 VAL A N 1
ATOM 911 C CA . VAL A 1 123 ? 8.731 0.019 -2.532 1.00 98.00 123 VAL A CA 1
ATOM 912 C C . VAL A 1 123 ? 9.120 0.864 -1.324 1.00 98.00 123 VAL A C 1
ATOM 914 O O . VAL A 1 123 ? 8.607 0.648 -0.232 1.00 98.00 123 VAL A O 1
ATOM 917 N N . ASN A 1 124 ? 10.017 1.827 -1.511 1.00 98.12 124 ASN A N 1
ATOM 918 C CA . ASN A 1 124 ? 10.435 2.779 -0.487 1.00 98.12 124 ASN A CA 1
ATOM 919 C C . ASN A 1 124 ? 9.612 4.061 -0.608 1.00 98.12 124 ASN A C 1
ATOM 921 O O . ASN A 1 124 ? 9.862 4.864 -1.507 1.00 98.12 124 ASN A O 1
ATOM 925 N N . LEU A 1 125 ? 8.632 4.241 0.278 1.00 98.44 125 LEU A N 1
ATOM 926 C CA . LEU A 1 125 ? 7.767 5.415 0.284 1.00 98.44 125 LEU A CA 1
ATOM 927 C C . LEU A 1 125 ? 8.468 6.605 0.953 1.00 98.44 125 LEU A C 1
ATOM 929 O O . LEU A 1 125 ? 8.986 6.485 2.061 1.00 98.44 125 LEU A O 1
ATOM 933 N N . SER A 1 126 ? 8.432 7.764 0.298 1.00 97.81 126 SER A N 1
ATOM 934 C CA . SER A 1 126 ? 8.748 9.060 0.903 1.00 97.81 126 SER A CA 1
ATOM 935 C C . SER A 1 126 ? 7.609 10.044 0.637 1.00 97.81 12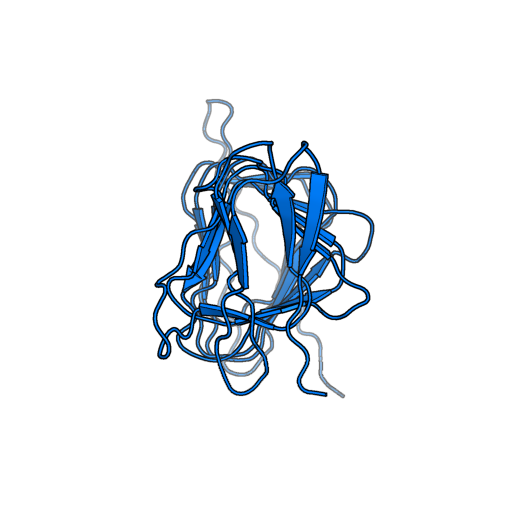6 SER A C 1
ATOM 937 O O . SER A 1 126 ? 7.332 10.330 -0.531 1.00 97.81 126 SER A O 1
ATOM 939 N N . GLY A 1 127 ? 6.988 10.576 1.687 1.00 97.69 127 GLY A N 1
ATOM 940 C CA . GLY A 1 127 ? 5.840 11.487 1.598 1.00 97.69 127 GLY A CA 1
ATOM 941 C C . GLY A 1 127 ? 4.526 10.816 2.004 1.00 97.69 127 GLY A C 1
ATOM 942 O O . GLY A 1 127 ? 4.534 9.798 2.699 1.00 97.69 127 GLY A O 1
ATOM 943 N N . GLU A 1 128 ? 3.394 11.387 1.591 1.00 98.00 128 GLU A N 1
ATOM 944 C CA . GLU A 1 128 ? 2.067 10.885 1.962 1.00 98.00 128 GLU A CA 1
ATOM 945 C C . GLU A 1 128 ? 1.323 10.282 0.766 1.00 98.00 128 GLU A C 1
ATOM 947 O O . GLU A 1 128 ? 1.056 10.958 -0.233 1.00 98.00 128 GLU A O 1
ATOM 952 N N . LEU A 1 129 ? 0.944 9.011 0.896 1.00 98.50 129 LEU A N 1
ATOM 953 C CA . LEU A 1 129 ? 0.104 8.285 -0.047 1.00 98.50 129 LEU A CA 1
ATOM 954 C C . LEU A 1 129 ? -1.170 7.810 0.654 1.00 98.50 129 LEU A C 1
ATOM 956 O O . LEU A 1 129 ? -1.110 7.036 1.609 1.00 98.50 129 LEU A O 1
ATOM 960 N N . ALA A 1 130 ? -2.319 8.236 0.141 1.00 98.31 130 ALA A N 1
ATOM 961 C CA . ALA A 1 130 ? -3.630 7.777 0.572 1.00 98.31 130 ALA A CA 1
ATOM 962 C C . ALA A 1 130 ? -4.295 6.904 -0.504 1.00 98.31 130 ALA A C 1
ATOM 964 O O . ALA A 1 130 ? -4.158 7.166 -1.701 1.00 98.31 130 ALA A O 1
ATOM 965 N N . MET A 1 131 ? -5.067 5.903 -0.085 1.00 98.12 131 MET A N 1
ATOM 966 C CA . MET A 1 131 ? -5.933 5.122 -0.966 1.00 98.12 131 MET A CA 1
ATOM 967 C C . MET A 1 131 ? -7.401 5.271 -0.576 1.00 98.12 131 MET A C 1
ATOM 969 O O . MET A 1 131 ? -7.749 4.964 0.559 1.00 98.12 131 MET A O 1
ATOM 973 N N . SER A 1 132 ? -8.261 5.667 -1.520 1.00 97.31 132 SER A N 1
ATOM 974 C CA . SER A 1 132 ? -9.728 5.699 -1.336 1.00 97.31 132 SER A CA 1
ATOM 975 C C . SER A 1 132 ? -10.383 4.322 -1.491 1.00 97.31 132 SER A C 1
ATOM 977 O O . SER A 1 132 ? -11.493 4.094 -1.021 1.00 97.31 132 SER A O 1
ATOM 979 N N . GLY A 1 133 ? -9.719 3.397 -2.184 1.00 97.31 133 GLY A N 1
ATOM 980 C CA . GLY A 1 133 ? -10.235 2.073 -2.509 1.00 97.31 133 GLY A CA 1
ATOM 981 C C . GLY A 1 133 ? -9.583 0.976 -1.679 1.00 97.31 133 GLY A C 1
ATOM 982 O O . GLY A 1 133 ? -10.099 0.609 -0.628 1.00 97.31 133 GLY A O 1
ATOM 983 N N . LYS A 1 134 ? -8.504 0.367 -2.183 1.00 97.94 134 LYS A N 1
ATOM 984 C CA . LYS A 1 134 ? -7.969 -0.880 -1.605 1.00 97.94 134 LYS A CA 1
ATOM 985 C C . LYS A 1 134 ? -6.446 -0.969 -1.658 1.00 97.94 134 LYS A C 1
ATOM 987 O O . LYS A 1 134 ? -5.844 -0.614 -2.668 1.00 97.94 134 LYS A O 1
ATOM 992 N N . LEU A 1 135 ? -5.855 -1.533 -0.607 1.00 98.62 135 LEU A N 1
ATOM 993 C CA . LEU A 1 135 ? -4.486 -2.045 -0.586 1.00 98.62 135 LEU A CA 1
ATOM 994 C C . LEU A 1 135 ? -4.502 -3.571 -0.709 1.00 98.62 135 LEU A C 1
ATOM 996 O O . LEU A 1 135 ? -5.132 -4.264 0.093 1.00 98.62 135 LEU A O 1
ATOM 1000 N N . VAL A 1 136 ? -3.805 -4.106 -1.705 1.00 98.38 136 VAL A N 1
ATOM 1001 C CA . VAL A 1 136 ? -3.713 -5.549 -1.951 1.00 98.38 136 VAL A CA 1
ATOM 1002 C C . VAL A 1 136 ? -2.259 -5.991 -1.927 1.00 98.38 136 VAL A C 1
ATOM 1004 O O . VAL A 1 136 ? -1.446 -5.501 -2.701 1.00 98.38 136 VAL A O 1
ATOM 1007 N N . PHE A 1 137 ? -1.937 -6.979 -1.101 1.00 97.88 137 PHE A N 1
ATOM 1008 C CA . PHE A 1 137 ? -0.651 -7.662 -1.126 1.00 97.88 137 PHE A CA 1
ATOM 1009 C C . PHE A 1 137 ? -0.813 -9.074 -1.68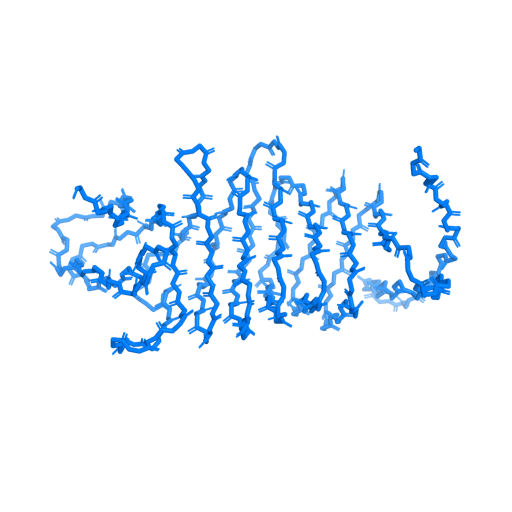6 1.00 97.88 137 PHE A C 1
ATOM 1011 O O . PHE A 1 137 ? -1.357 -9.961 -1.027 1.00 97.88 137 PHE A O 1
ATOM 1018 N N . LYS A 1 138 ? -0.298 -9.292 -2.898 1.00 95.75 138 LYS A N 1
ATOM 1019 C CA . LYS A 1 138 ? 0.011 -10.632 -3.417 1.00 95.75 138 LYS A CA 1
ATOM 1020 C C . LYS A 1 138 ? 1.415 -11.052 -2.983 1.00 95.75 138 LYS A C 1
ATOM 1022 O O . LYS A 1 138 ? 1.616 -12.184 -2.556 1.00 95.75 138 LYS A O 1
ATOM 1027 N N . SER A 1 139 ? 2.361 -10.115 -3.052 1.00 94.44 139 SER A N 1
ATOM 1028 C CA . SER A 1 139 ? 3.727 -10.229 -2.534 1.00 94.44 139 SER A CA 1
ATOM 1029 C C . SER A 1 139 ? 4.413 -8.856 -2.520 1.00 94.44 139 SER A C 1
ATOM 1031 O O . SER A 1 139 ? 3.979 -7.937 -3.213 1.00 94.44 139 SER A O 1
ATOM 1033 N N . GLY A 1 140 ? 5.517 -8.723 -1.788 1.00 95.81 140 GLY A N 1
ATOM 1034 C CA . GLY A 1 140 ? 6.355 -7.526 -1.786 1.00 95.81 140 GLY A CA 1
ATOM 1035 C C . GLY A 1 140 ? 6.155 -6.641 -0.560 1.00 95.81 140 GLY A C 1
ATOM 1036 O O . GLY A 1 140 ? 5.112 -6.658 0.091 1.00 95.81 140 GLY A O 1
ATOM 1037 N N . ILE A 1 141 ? 7.174 -5.845 -0.258 1.00 97.12 141 ILE A N 1
ATOM 1038 C CA . ILE A 1 141 ? 7.206 -5.003 0.938 1.00 97.12 141 ILE A CA 1
ATOM 1039 C C . ILE A 1 141 ? 7.028 -3.539 0.536 1.00 97.12 141 ILE A C 1
ATOM 1041 O O . ILE A 1 141 ? 7.647 -3.085 -0.427 1.00 97.12 141 ILE A O 1
ATOM 1045 N N . ILE A 1 142 ? 6.222 -2.791 1.294 1.00 98.38 142 ILE A N 1
ATOM 1046 C CA . ILE A 1 142 ? 6.250 -1.322 1.273 1.00 98.38 142 ILE A CA 1
ATOM 1047 C C . ILE A 1 142 ? 6.975 -0.854 2.534 1.00 98.38 142 ILE A C 1
ATOM 1049 O O . ILE A 1 142 ? 6.518 -1.108 3.644 1.00 98.38 142 ILE A O 1
ATOM 1053 N N . GLN A 1 143 ? 8.106 -0.178 2.371 1.00 97.81 143 GLN A N 1
ATOM 1054 C CA . GLN A 1 143 ? 8.813 0.493 3.454 1.00 97.81 143 GLN A CA 1
ATOM 1055 C C . GLN A 1 143 ? 8.190 1.872 3.680 1.00 97.81 143 GLN A C 1
ATOM 1057 O O . GLN A 1 143 ? 8.224 2.714 2.782 1.00 97.81 143 GLN A O 1
ATOM 1062 N N . VAL A 1 144 ? 7.673 2.110 4.885 1.00 98.00 144 VAL A N 1
ATOM 1063 C CA . VAL A 1 144 ? 7.057 3.381 5.289 1.00 98.00 144 VAL A CA 1
ATOM 1064 C C . VAL A 1 144 ? 7.796 3.929 6.516 1.00 98.00 144 VAL A C 1
ATOM 1066 O O . VAL A 1 144 ? 7.511 3.509 7.639 1.00 98.00 144 VAL A O 1
ATOM 1069 N N . PRO A 1 145 ? 8.789 4.817 6.336 1.00 95.62 145 PRO A N 1
ATOM 1070 C CA . PRO A 1 145 ? 9.511 5.419 7.455 1.00 95.62 145 PRO A CA 1
ATOM 1071 C C . PRO A 1 145 ? 8.600 6.335 8.290 1.00 95.62 145 PRO A C 1
ATOM 1073 O O . PRO A 1 145 ? 7.532 6.744 7.843 1.00 95.62 145 PRO A O 1
ATOM 1076 N N . SER A 1 146 ? 9.042 6.704 9.496 1.00 94.81 146 SER A N 1
ATOM 1077 C CA . SER A 1 146 ? 8.261 7.505 10.459 1.00 94.81 146 SER A CA 1
ATOM 1078 C C . SER A 1 146 ? 7.872 8.909 9.981 1.00 94.81 146 SER A C 1
ATOM 1080 O O . SER A 1 146 ? 6.980 9.526 10.553 1.00 94.81 146 SER A O 1
ATOM 1082 N N . ASN A 1 147 ? 8.533 9.426 8.946 1.00 95.00 147 ASN A N 1
ATOM 1083 C CA . ASN A 1 147 ? 8.240 10.718 8.324 1.00 95.00 147 ASN A CA 1
ATOM 1084 C C . ASN A 1 147 ? 7.373 10.601 7.056 1.00 95.00 147 ASN A C 1
ATOM 1086 O O . ASN A 1 147 ? 7.294 11.557 6.288 1.00 95.00 147 ASN A O 1
ATOM 1090 N N . SER A 1 148 ? 6.792 9.431 6.793 1.00 97.75 148 SER A N 1
ATOM 1091 C CA . SER A 1 148 ? 5.921 9.164 5.647 1.00 97.75 148 SER A CA 1
ATOM 1092 C C . SER A 1 148 ? 4.604 8.556 6.114 1.00 97.75 148 SER A C 1
ATOM 1094 O O . SER A 1 148 ? 4.520 7.991 7.202 1.00 97.75 148 SER A O 1
ATOM 1096 N N . ILE A 1 149 ? 3.567 8.667 5.285 1.00 98.12 149 ILE A N 1
ATOM 1097 C CA . ILE A 1 149 ? 2.232 8.161 5.609 1.00 98.12 149 ILE A CA 1
ATOM 1098 C C . ILE A 1 149 ? 1.748 7.280 4.467 1.00 98.12 149 ILE A C 1
ATOM 1100 O O . ILE A 1 149 ? 1.638 7.734 3.331 1.00 98.12 149 ILE A O 1
ATOM 1104 N N . LEU A 1 150 ? 1.410 6.034 4.791 1.00 98.69 150 LEU A N 1
ATOM 1105 C CA . LEU A 1 150 ? 0.599 5.166 3.947 1.00 98.69 150 LEU A CA 1
ATOM 1106 C C . LEU A 1 150 ? -0.776 5.030 4.602 1.00 98.69 150 LEU A C 1
ATOM 1108 O O . LEU A 1 150 ? -0.895 4.410 5.660 1.00 98.69 150 LEU A O 1
ATOM 1112 N N . TRP A 1 151 ? -1.801 5.626 3.995 1.00 98.62 151 TRP A N 1
ATOM 1113 C CA . TRP A 1 151 ? -3.136 5.725 4.580 1.00 98.62 151 TRP A CA 1
ATOM 1114 C C . TRP A 1 151 ? -4.195 5.024 3.727 1.00 98.62 151 TRP A C 1
ATOM 1116 O O . TRP A 1 151 ? -4.387 5.344 2.559 1.00 98.62 151 TRP A O 1
ATOM 1126 N N . ILE A 1 152 ? -4.923 4.080 4.319 1.00 98.50 152 ILE A N 1
ATOM 1127 C CA . ILE A 1 152 ? -6.175 3.564 3.765 1.00 98.50 152 ILE A CA 1
ATOM 1128 C C . ILE A 1 152 ? -7.318 4.479 4.215 1.00 98.50 152 ILE A C 1
ATOM 1130 O O . ILE A 1 152 ? -7.825 4.347 5.332 1.00 98.50 152 ILE A O 1
ATOM 1134 N N . ASP A 1 153 ? -7.735 5.392 3.345 1.00 97.94 153 ASP A N 1
ATOM 1135 C CA . ASP A 1 153 ? -8.898 6.256 3.559 1.00 97.94 153 ASP A CA 1
ATOM 1136 C C . ASP A 1 153 ? -10.175 5.551 3.068 1.00 97.94 153 ASP A C 1
ATOM 1138 O O . ASP A 1 153 ? -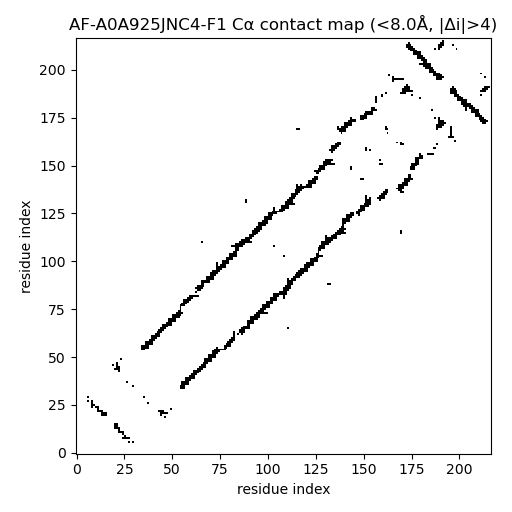10.893 6.022 2.188 1.00 97.94 153 ASP A O 1
ATOM 1142 N N . ASN A 1 154 ? -10.382 4.341 3.594 1.00 97.81 154 ASN A N 1
ATOM 1143 C CA . ASN A 1 154 ? -11.539 3.482 3.375 1.00 97.81 154 ASN A CA 1
ATOM 1144 C C . ASN A 1 154 ? -11.741 2.619 4.625 1.00 97.81 154 ASN A C 1
ATOM 1146 O O . ASN A 1 154 ? -10.847 1.872 5.035 1.00 97.81 154 ASN A O 1
ATOM 1150 N N . ASP A 1 155 ? -12.917 2.742 5.226 1.00 97.38 155 ASP A N 1
ATOM 1151 C CA . ASP A 1 155 ? -13.292 2.125 6.495 1.00 97.38 155 ASP A CA 1
ATOM 1152 C C . ASP A 1 155 ? -13.877 0.709 6.342 1.00 97.38 155 ASP A C 1
ATOM 1154 O O . ASP A 1 155 ? -14.056 -0.010 7.329 1.00 97.38 155 ASP A O 1
ATOM 1158 N N . SER A 1 156 ? -14.095 0.252 5.104 1.00 98.00 156 SER A N 1
ATOM 1159 C CA . SER A 1 156 ? -14.498 -1.123 4.807 1.00 98.00 156 SER A CA 1
ATOM 1160 C C . SER A 1 156 ? -13.463 -2.120 5.338 1.00 98.00 156 SER A C 1
ATOM 1162 O O . SER A 1 156 ? -12.283 -1.977 5.003 1.00 98.00 156 SER A O 1
ATOM 1164 N N . PRO A 1 157 ? -13.857 -3.176 6.081 1.00 96.94 157 PRO A N 1
ATOM 1165 C CA . PRO A 1 157 ? -12.966 -4.251 6.540 1.00 96.94 157 PRO A CA 1
ATOM 1166 C C . PRO A 1 157 ? -12.112 -4.893 5.435 1.00 96.94 157 PRO A C 1
ATOM 1168 O O . PRO A 1 157 ? -10.956 -5.245 5.687 1.00 96.94 157 PRO A O 1
ATOM 1171 N N . ASP A 1 158 ? -12.613 -4.922 4.199 1.00 97.00 158 ASP A N 1
ATOM 1172 C CA . ASP A 1 158 ? -11.953 -5.531 3.039 1.00 97.00 158 ASP A CA 1
ATOM 1173 C C . ASP A 1 158 ? -11.080 -4.555 2.227 1.00 97.00 158 ASP A C 1
ATOM 1175 O O . ASP A 1 158 ? -10.545 -4.930 1.173 1.00 97.00 158 ASP A O 1
ATOM 1179 N N . ALA A 1 159 ? -10.912 -3.311 2.696 1.00 98.00 159 ALA A N 1
ATOM 1180 C CA . ALA A 1 159 ? -10.034 -2.303 2.090 1.00 98.00 159 ALA A CA 1
ATOM 1181 C C . ALA A 1 159 ? -8.541 -2.672 2.162 1.00 98.00 159 ALA A C 1
ATOM 1183 O O . ALA A 1 159 ? -7.714 -2.075 1.474 1.00 98.00 159 ALA A O 1
ATOM 1184 N N . VAL A 1 160 ? -8.186 -3.688 2.951 1.00 98.12 160 VAL A N 1
ATOM 1185 C CA . VAL A 1 160 ? -6.851 -4.288 2.973 1.00 98.12 160 VAL A CA 1
ATOM 1186 C C . VAL A 1 160 ? -6.990 -5.790 2.764 1.00 98.12 160 VAL A C 1
ATOM 1188 O O . VAL A 1 160 ? -7.763 -6.442 3.456 1.00 98.12 160 VAL A O 1
ATOM 1191 N N . SER A 1 161 ? -6.255 -6.347 1.804 1.00 96.88 161 SER A N 1
ATOM 1192 C CA . SER A 1 161 ? -6.291 -7.776 1.483 1.00 96.88 161 SER A CA 1
ATOM 1193 C C . SER A 1 161 ? -4.887 -8.320 1.308 1.00 96.88 161 SER A C 1
ATOM 1195 O O . SER A 1 161 ? -4.090 -7.763 0.559 1.00 96.88 161 SER A O 1
ATOM 1197 N N . PHE A 1 162 ? -4.603 -9.437 1.957 1.00 96.25 162 PHE A N 1
ATOM 1198 C CA . PHE A 1 162 ? -3.316 -10.122 1.913 1.00 96.25 162 PHE A CA 1
ATOM 1199 C C . PHE A 1 162 ? -3.518 -11.596 2.275 1.00 96.25 162 PHE A C 1
ATOM 1201 O O . PHE A 1 162 ? -4.598 -11.990 2.720 1.00 96.25 162 PHE A O 1
ATOM 1208 N N . ILE A 1 163 ? -2.488 -12.415 2.078 1.00 91.38 163 ILE A N 1
ATOM 1209 C CA . ILE A 1 163 ? -2.498 -13.807 2.533 1.00 91.38 163 ILE A CA 1
ATOM 1210 C C . ILE A 1 163 ? -2.085 -13.824 4.007 1.00 91.38 163 ILE A C 1
ATOM 1212 O O . ILE A 1 163 ? -0.925 -13.576 4.320 1.00 91.38 163 ILE A O 1
ATOM 1216 N N . ASP A 1 164 ? -3.013 -14.124 4.913 1.00 86.62 164 ASP A N 1
ATOM 1217 C CA . ASP A 1 164 ? -2.729 -14.216 6.350 1.00 86.62 164 ASP A CA 1
ATOM 1218 C C . ASP A 1 164 ? -2.020 -15.537 6.690 1.00 86.62 164 ASP A C 1
ATOM 1220 O O . ASP A 1 164 ? -2.630 -16.540 7.056 1.00 86.62 164 ASP A O 1
ATOM 1224 N N . SER A 1 165 ? -0.709 -15.568 6.449 1.00 86.12 165 SER A N 1
ATOM 1225 C CA . SER A 1 165 ? 0.142 -16.737 6.659 1.00 86.12 165 SER A CA 1
ATOM 1226 C C . SER A 1 165 ? 1.533 -16.309 7.130 1.00 86.12 165 SER A C 1
ATOM 1228 O O . SER A 1 165 ? 2.055 -15.328 6.604 1.00 86.12 165 SER A O 1
ATOM 1230 N N . PRO A 1 166 ? 2.200 -17.054 8.033 1.00 78.81 166 PRO A N 1
ATOM 1231 C CA . PRO A 1 166 ? 3.550 -16.717 8.504 1.00 78.81 166 PRO A CA 1
ATOM 1232 C C . PRO A 1 166 ? 4.614 -16.626 7.399 1.00 78.81 166 PRO A C 1
ATOM 1234 O O . PRO A 1 166 ? 5.646 -15.992 7.583 1.00 78.81 166 PRO A O 1
ATOM 1237 N N . ILE A 1 167 ? 4.374 -17.262 6.248 1.00 82.94 167 ILE A N 1
ATOM 1238 C CA . ILE A 1 167 ? 5.269 -17.222 5.080 1.00 82.94 167 ILE A CA 1
ATOM 1239 C C . ILE A 1 167 ? 4.886 -16.133 4.066 1.00 82.94 167 ILE A C 1
ATOM 1241 O O . ILE A 1 167 ? 5.449 -16.087 2.969 1.00 82.94 167 ILE A O 1
ATOM 1245 N N . ASN A 1 168 ? 3.904 -15.287 4.392 1.00 83.88 168 ASN A N 1
ATOM 1246 C CA . ASN A 1 168 ? 3.488 -14.186 3.540 1.00 83.88 168 ASN A CA 1
ATOM 1247 C C . ASN A 1 168 ? 4.655 -13.216 3.328 1.00 83.88 168 ASN A C 1
ATOM 1249 O O . ASN A 1 168 ? 5.313 -12.778 4.267 1.00 83.88 168 ASN A O 1
ATOM 1253 N N . LYS A 1 169 ? 4.888 -12.860 2.067 1.00 89.62 169 LYS A N 1
ATOM 1254 C CA . LYS A 1 169 ? 5.938 -11.918 1.658 1.00 89.62 169 LYS A CA 1
ATOM 1255 C C . LYS A 1 169 ? 5.390 -10.522 1.370 1.00 89.62 169 LYS A C 1
ATOM 1257 O O . LYS A 1 169 ? 6.104 -9.699 0.812 1.00 89.62 169 LYS A O 1
ATOM 1262 N N . GLY A 1 170 ? 4.106 -10.305 1.645 1.00 95.88 170 GLY A N 1
ATOM 1263 C CA . GLY A 1 170 ? 3.353 -9.107 1.319 1.00 95.88 170 GLY A CA 1
ATOM 1264 C C . GLY A 1 170 ? 2.937 -8.324 2.559 1.00 95.88 170 GLY A C 1
ATOM 1265 O O . GLY A 1 170 ? 1.941 -8.697 3.180 1.00 95.88 170 GLY A O 1
ATOM 1266 N N . TYR A 1 171 ? 3.674 -7.272 2.920 1.00 97.38 171 TYR A N 1
ATOM 1267 C CA . TYR A 1 171 ? 3.391 -6.477 4.119 1.00 97.38 171 TYR A CA 1
ATOM 1268 C C . TYR A 1 171 ? 4.017 -5.075 4.093 1.00 97.38 171 TYR A C 1
ATOM 1270 O O . TYR A 1 171 ? 4.837 -4.736 3.239 1.00 97.38 171 TYR A O 1
ATOM 1278 N N . VAL A 1 172 ? 3.617 -4.245 5.051 1.00 98.06 172 VAL A N 1
ATOM 1279 C CA . VAL A 1 172 ? 4.181 -2.924 5.324 1.00 98.06 172 VAL A CA 1
ATOM 1280 C C . VAL A 1 172 ? 5.279 -3.055 6.376 1.00 98.06 172 VAL A C 1
ATOM 1282 O O . VAL A 1 172 ? 5.034 -3.535 7.480 1.00 98.06 172 VAL A O 1
ATOM 1285 N N . HIS A 1 173 ? 6.487 -2.607 6.048 1.00 97.06 173 HIS A N 1
ATOM 1286 C CA . HIS A 1 173 ? 7.556 -2.417 7.021 1.00 97.06 173 HIS A CA 1
ATOM 1287 C C . HIS A 1 173 ? 7.561 -0.954 7.471 1.00 97.06 173 HIS A C 1
ATOM 1289 O O . HIS A 1 173 ? 7.949 -0.066 6.708 1.00 97.06 173 HIS A O 1
ATOM 1295 N N . GLY A 1 174 ? 7.114 -0.709 8.703 1.00 96.06 174 GLY A N 1
ATOM 1296 C CA . GLY A 1 174 ? 6.896 0.628 9.252 1.00 96.06 174 GLY A CA 1
ATOM 1297 C C . GLY A 1 174 ? 5.419 0.894 9.529 1.00 96.06 174 GLY A C 1
ATOM 1298 O O . GLY A 1 174 ? 4.733 0.012 10.040 1.00 96.06 174 GLY A O 1
ATOM 1299 N N . PHE A 1 175 ? 4.935 2.098 9.224 1.00 97.00 175 PHE A N 1
ATOM 1300 C CA . PHE A 1 175 ? 3.591 2.542 9.611 1.00 97.00 175 PHE A CA 1
ATOM 1301 C C . PHE A 1 175 ? 2.540 2.287 8.526 1.00 97.00 175 PHE A C 1
ATOM 1303 O O . PHE A 1 175 ? 2.705 2.685 7.373 1.00 97.00 175 PHE A O 1
ATOM 1310 N N . LEU A 1 176 ? 1.419 1.683 8.919 1.00 98.56 176 LEU A N 1
ATOM 1311 C CA . LEU A 1 176 ? 0.194 1.615 8.130 1.00 98.56 176 LEU A CA 1
ATOM 1312 C C . LEU A 1 176 ? -0.936 2.305 8.893 1.00 98.56 176 LEU A C 1
ATOM 1314 O O . LEU A 1 176 ? -1.309 1.873 9.984 1.00 98.56 176 LEU A O 1
ATOM 1318 N N . THR A 1 177 ? -1.506 3.341 8.285 1.00 98.56 177 THR A N 1
ATOM 1319 C CA . THR A 1 177 ? -2.642 4.086 8.829 1.00 98.56 177 THR A CA 1
ATOM 1320 C C . THR A 1 177 ? -3.928 3.679 8.118 1.00 98.56 177 THR A C 1
ATOM 1322 O O . THR A 1 177 ? -3.940 3.496 6.902 1.00 98.56 177 THR A O 1
ATOM 1325 N N . ARG A 1 178 ? -5.032 3.529 8.850 1.00 98.12 178 ARG A N 1
ATOM 1326 C CA . ARG A 1 178 ? -6.322 3.101 8.298 1.00 98.12 178 ARG A CA 1
ATOM 1327 C C . ARG A 1 178 ? -7.495 3.681 9.085 1.00 98.12 178 ARG A C 1
ATOM 1329 O O . ARG A 1 178 ? -7.445 3.722 10.314 1.00 98.12 178 ARG A O 1
ATOM 1336 N N . ASN A 1 179 ? -8.558 4.054 8.375 1.00 98.25 179 ASN A N 1
ATOM 1337 C CA . ASN A 1 179 ? -9.853 4.341 8.993 1.00 98.25 179 ASN A CA 1
ATOM 1338 C C . ASN A 1 179 ? -10.498 3.036 9.471 1.00 98.25 179 ASN A C 1
ATOM 1340 O O . ASN A 1 179 ? -10.544 2.051 8.730 1.00 98.25 179 ASN A O 1
ATOM 1344 N N . VAL A 1 180 ? -11.002 3.030 10.699 1.00 97.94 180 VAL A N 1
ATOM 1345 C CA . VAL A 1 180 ? -11.737 1.906 11.280 1.00 97.94 180 VAL A CA 1
ATOM 1346 C C . VAL A 1 180 ? -13.100 2.386 11.760 1.00 97.94 180 VAL A C 1
ATOM 1348 O O . VAL A 1 180 ? -13.209 3.504 12.257 1.00 97.94 180 VAL A O 1
ATOM 1351 N N . SER A 1 181 ? -14.117 1.538 11.638 1.00 98.19 181 SER A N 1
ATOM 1352 C CA . SER A 1 181 ? -15.471 1.801 12.127 1.00 98.19 181 SER A CA 1
ATOM 1353 C C . SER A 1 181 ? -15.809 0.908 13.317 1.00 98.19 181 SER A C 1
ATOM 1355 O O . SER A 1 181 ? -15.263 -0.194 13.470 1.00 98.19 181 SER A O 1
ATOM 1357 N N . GLU A 1 182 ? -16.746 1.364 14.143 1.00 98.12 182 GLU A N 1
ATOM 1358 C CA . GLU A 1 182 ? -17.243 0.615 15.298 1.00 98.12 182 GLU A CA 1
ATOM 1359 C C . GLU A 1 182 ? -17.694 -0.816 14.932 1.00 98.12 182 GLU A C 1
ATOM 1361 O O . GLU A 1 182 ? -18.323 -1.065 13.902 1.00 98.12 182 GLU A O 1
ATOM 1366 N N . GLY A 1 183 ? -17.371 -1.786 15.795 1.00 97.50 183 GLY A N 1
ATOM 1367 C CA . GLY A 1 183 ? -17.909 -3.152 15.733 1.00 97.50 183 GLY A CA 1
ATOM 1368 C C . GLY A 1 183 ? -17.339 -4.060 14.635 1.00 97.50 183 GLY A C 1
ATOM 1369 O O . GLY A 1 183 ? -17.650 -5.252 14.614 1.00 97.50 183 GLY A O 1
ATOM 1370 N N . ASN A 1 184 ? -16.479 -3.539 13.762 1.00 98.06 184 ASN A N 1
ATOM 1371 C CA . ASN A 1 184 ? -15.867 -4.282 12.663 1.00 98.06 184 ASN A CA 1
ATOM 1372 C C . ASN A 1 184 ? -14.500 -4.887 13.033 1.00 98.06 184 ASN A C 1
ATOM 1374 O O . ASN A 1 184 ? -13.908 -4.577 14.064 1.00 98.06 184 ASN A O 1
ATOM 1378 N N . ARG A 1 185 ? -13.983 -5.777 12.180 1.00 97.38 185 ARG A N 1
ATOM 1379 C CA . ARG A 1 185 ? -12.678 -6.430 12.359 1.00 97.38 185 ARG A CA 1
ATOM 1380 C C . ARG A 1 185 ? -11.679 -5.931 11.317 1.00 97.38 185 ARG A C 1
ATOM 1382 O O . ARG A 1 185 ? -11.973 -5.957 10.127 1.00 97.38 185 ARG A O 1
ATOM 1389 N N . TYR A 1 186 ? -10.482 -5.545 11.755 1.00 98.00 186 TYR A N 1
ATOM 1390 C CA . TYR A 1 186 ? -9.458 -4.930 10.911 1.00 98.00 186 TYR A CA 1
ATOM 1391 C C . TYR A 1 186 ? -8.115 -5.635 11.063 1.00 98.00 186 TYR A C 1
ATOM 1393 O O . TYR A 1 186 ? -7.560 -5.711 12.157 1.00 98.00 186 TYR A O 1
ATOM 1401 N N . LEU A 1 187 ? -7.575 -6.125 9.949 1.00 96.44 187 LEU A N 1
ATOM 1402 C CA . LEU A 1 187 ? -6.218 -6.655 9.881 1.00 96.44 187 LEU A CA 1
ATOM 1403 C C . LEU A 1 187 ? -5.257 -5.619 9.291 1.00 96.44 187 LEU A C 1
ATOM 1405 O O . LEU A 1 187 ? -5.583 -4.932 8.318 1.00 96.44 187 LEU A O 1
ATOM 1409 N N . PHE A 1 188 ? -4.062 -5.563 9.867 1.00 97.56 188 PHE A N 1
ATOM 1410 C CA . PHE A 1 188 ? -2.946 -4.730 9.441 1.00 97.56 188 PHE A CA 1
ATOM 1411 C C . PHE A 1 188 ? -1.795 -5.647 9.030 1.00 97.56 188 PHE A C 1
ATOM 1413 O O . PHE A 1 188 ? -1.208 -6.299 9.898 1.00 97.56 188 PHE A O 1
ATOM 1420 N N . PRO A 1 189 ? -1.459 -5.730 7.732 1.00 97.00 189 PRO A N 1
ATOM 1421 C CA . PRO A 1 189 ? -0.336 -6.523 7.279 1.00 97.00 189 PRO A CA 1
ATOM 1422 C C . PRO A 1 189 ? 0.965 -5.762 7.531 1.00 97.00 189 PRO A C 1
ATOM 1424 O O . PRO A 1 189 ? 1.528 -5.179 6.609 1.00 97.00 189 PRO A O 1
ATOM 1427 N N . VAL A 1 190 ? 1.420 -5.729 8.779 1.00 96.81 190 VAL A N 1
ATOM 1428 C CA . VAL A 1 190 ? 2.685 -5.098 9.172 1.00 96.81 190 VAL A CA 1
ATOM 1429 C C . VAL A 1 190 ? 3.764 -6.152 9.419 1.00 96.81 190 VAL A C 1
ATOM 1431 O O . VAL A 1 190 ? 3.487 -7.349 9.502 1.00 96.81 190 VAL A O 1
ATOM 1434 N N . GLY A 1 191 ? 5.015 -5.721 9.474 1.00 94.88 191 GLY A N 1
ATOM 1435 C CA . GLY A 1 191 ? 6.162 -6.578 9.736 1.00 94.88 191 GLY A CA 1
ATOM 1436 C C . GLY A 1 191 ? 7.449 -5.771 9.823 1.00 94.88 191 GLY A C 1
ATOM 1437 O O . GLY A 1 191 ? 7.424 -4.539 9.838 1.00 94.88 191 GLY A O 1
ATOM 1438 N N . ASN A 1 192 ? 8.577 -6.470 9.847 1.00 91.25 192 ASN A N 1
ATOM 1439 C CA . ASN A 1 192 ? 9.910 -5.874 9.881 1.00 91.25 192 ASN A CA 1
ATOM 1440 C C . ASN A 1 192 ? 10.760 -6.333 8.684 1.00 91.25 192 ASN A C 1
ATOM 1442 O O . ASN A 1 192 ? 10.262 -6.915 7.719 1.00 91.25 192 ASN A O 1
ATOM 1446 N N . ALA A 1 193 ? 12.067 -6.076 8.723 1.00 85.12 193 ALA A N 1
ATOM 1447 C CA . ALA A 1 193 ? 12.979 -6.502 7.664 1.00 85.12 193 ALA A CA 1
ATOM 1448 C C . ALA A 1 193 ? 13.076 -8.033 7.487 1.00 85.12 193 ALA A C 1
ATOM 1450 O O . ALA A 1 193 ? 13.480 -8.483 6.415 1.00 85.12 193 ALA A O 1
ATOM 1451 N N . ALA A 1 194 ? 12.735 -8.816 8.511 1.00 84.75 194 ALA A N 1
ATOM 1452 C CA . ALA A 1 194 ? 12.902 -10.264 8.553 1.00 84.75 194 ALA A CA 1
ATOM 1453 C C . ALA A 1 194 ? 11.592 -11.042 8.342 1.00 84.75 194 ALA A C 1
ATOM 1455 O O . ALA A 1 194 ? 11.618 -12.117 7.739 1.00 84.75 194 ALA A O 1
ATOM 1456 N N . SER A 1 195 ? 10.458 -10.530 8.826 1.00 88.50 195 SER A N 1
ATOM 1457 C CA . SER A 1 195 ? 9.227 -11.311 8.933 1.00 88.50 195 SER A CA 1
ATOM 1458 C C . SER A 1 195 ? 7.939 -10.492 8.965 1.00 88.50 195 SER A C 1
ATOM 1460 O O . SER A 1 195 ? 7.892 -9.304 9.296 1.00 88.50 195 SER A O 1
ATOM 1462 N N . PHE A 1 196 ? 6.865 -11.195 8.607 1.00 93.88 196 PHE A N 1
ATOM 1463 C CA . PHE A 1 196 ? 5.487 -10.739 8.646 1.00 93.88 196 PHE A CA 1
ATOM 1464 C C . PHE A 1 196 ? 4.873 -10.924 10.043 1.00 93.88 196 PHE A C 1
ATOM 1466 O O . PHE A 1 196 ? 4.937 -12.017 10.605 1.00 93.88 196 PHE A O 1
ATOM 1473 N N . HIS A 1 197 ? 4.236 -9.877 10.572 1.00 94.00 197 HIS A N 1
ATOM 1474 C CA . HIS A 1 197 ? 3.617 -9.847 11.899 1.00 94.00 197 HIS A CA 1
ATOM 1475 C C . HIS A 1 197 ? 2.250 -9.147 11.829 1.00 94.00 197 HIS A C 1
ATOM 1477 O O . HIS A 1 197 ? 2.146 -7.967 12.168 1.00 94.00 197 HIS A O 1
ATOM 1483 N N . PRO A 1 198 ? 1.187 -9.830 11.368 1.00 93.75 198 PRO A N 1
ATOM 1484 C CA . PRO A 1 198 ? -0.118 -9.202 11.230 1.00 93.75 198 PRO A CA 1
ATOM 1485 C C . PRO A 1 198 ? -0.636 -8.733 12.588 1.00 93.75 198 PRO A C 1
ATOM 1487 O O . PRO A 1 198 ? -0.557 -9.451 13.585 1.00 93.75 198 PRO A O 1
ATOM 1490 N N . PHE A 1 199 ? -1.225 -7.543 12.605 1.00 95.44 199 PHE A N 1
ATOM 1491 C CA . PHE A 1 199 ? -1.897 -7.006 13.779 1.00 95.44 199 PHE A CA 1
ATOM 1492 C C . PHE A 1 199 ? -3.409 -6.979 13.558 1.00 95.44 199 PHE A C 1
ATOM 1494 O O . PHE A 1 199 ? -3.890 -6.664 12.467 1.00 95.44 199 PHE A O 1
ATOM 1501 N N . LEU A 1 200 ? -4.159 -7.328 14.600 1.00 96.06 200 LEU A N 1
ATOM 1502 C CA . LEU A 1 200 ? -5.609 -7.433 14.569 1.00 96.06 200 LEU A CA 1
ATOM 1503 C C . LEU A 1 200 ? -6.228 -6.418 15.525 1.00 96.06 200 LEU A C 1
ATOM 1505 O O . LEU A 1 200 ? -5.946 -6.438 16.719 1.00 96.06 200 LEU A O 1
ATOM 1509 N N . ILE A 1 201 ? -7.156 -5.620 15.006 1.00 96.19 201 ILE A N 1
ATOM 1510 C CA . ILE A 1 201 ? -8.127 -4.887 15.813 1.00 96.19 201 ILE A CA 1
ATOM 1511 C C . ILE A 1 201 ? -9.472 -5.598 15.672 1.00 96.19 201 ILE A C 1
ATOM 1513 O O . ILE A 1 201 ? -9.995 -5.741 14.564 1.00 96.19 201 ILE A O 1
ATOM 1517 N N . ASP A 1 202 ? -10.025 -6.056 16.791 1.00 97.00 202 ASP A N 1
ATOM 1518 C CA . ASP A 1 202 ? -11.339 -6.692 16.845 1.00 97.00 202 ASP A CA 1
ATOM 1519 C C . ASP A 1 202 ? -12.325 -5.762 17.551 1.00 97.00 202 ASP A C 1
ATOM 1521 O O . ASP A 1 202 ? -12.123 -5.416 18.713 1.00 97.00 202 ASP A O 1
ATOM 1525 N N . LYS A 1 203 ? -13.378 -5.358 16.833 1.00 95.50 203 LYS A N 1
ATOM 1526 C CA . LYS A 1 203 ? -14.499 -4.552 17.335 1.00 95.50 203 LYS A CA 1
ATOM 1527 C C . LYS A 1 203 ? -14.059 -3.258 18.039 1.00 95.50 203 LYS A C 1
ATOM 1529 O O . LYS A 1 203 ? -14.230 -3.140 19.255 1.00 95.50 203 LYS A O 1
ATOM 1534 N N . PRO A 1 204 ? -13.537 -2.262 17.293 1.00 95.44 204 PRO A N 1
ATOM 1535 C CA . PRO A 1 204 ? -13.385 -0.908 17.816 1.00 95.44 204 PRO A CA 1
ATOM 1536 C C . PRO A 1 204 ? -14.688 -0.436 18.467 1.00 95.44 204 PRO A C 1
ATOM 1538 O O . PRO A 1 204 ? -15.775 -0.758 17.988 1.00 95.44 204 PRO A O 1
ATOM 1541 N N . THR A 1 205 ? -14.586 0.336 19.544 1.00 97.31 205 THR A N 1
ATOM 1542 C CA . THR A 1 205 ? -15.751 0.869 20.275 1.00 97.31 205 THR A CA 1
ATOM 1543 C C . THR A 1 205 ? -16.280 2.184 19.704 1.00 97.31 205 THR A C 1
ATOM 1545 O O . THR A 1 205 ? -17.241 2.736 20.230 1.00 97.31 205 THR A O 1
ATOM 1548 N N . LYS A 1 206 ? -15.619 2.717 18.676 1.00 96.75 206 LYS A N 1
ATOM 1549 C CA . LYS A 1 206 ? -15.977 3.929 17.939 1.00 96.75 206 LYS A CA 1
ATOM 1550 C C . LYS A 1 206 ? -15.214 3.953 16.616 1.00 96.75 206 LYS A C 1
ATOM 1552 O O . LYS A 1 206 ? -14.213 3.244 16.471 1.00 96.75 206 LYS A O 1
ATOM 1557 N N . ASP A 1 207 ? -15.639 4.828 15.719 1.00 97.88 207 ASP A N 1
ATOM 1558 C CA . ASP A 1 207 ? -14.870 5.167 14.527 1.00 97.88 207 ASP A CA 1
ATOM 1559 C C . ASP A 1 207 ? -13.570 5.887 14.923 1.00 97.88 207 ASP A C 1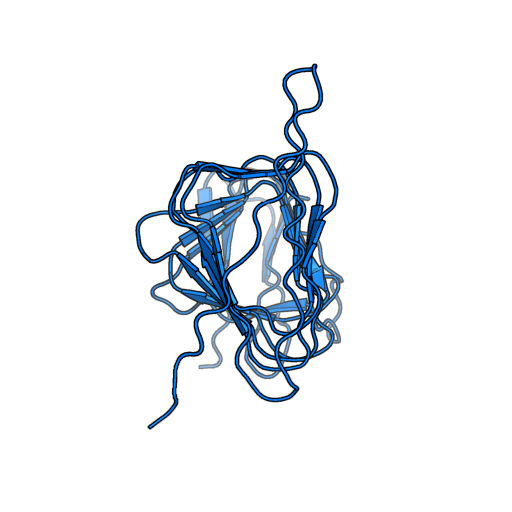
ATOM 1561 O O . ASP A 1 207 ? -13.558 6.728 15.832 1.00 97.88 207 ASP A O 1
ATOM 1565 N N . ASP A 1 208 ? -12.462 5.541 14.269 1.00 97.69 208 ASP A N 1
ATOM 1566 C CA . ASP A 1 208 ? -11.157 6.149 14.535 1.00 97.69 208 ASP A CA 1
ATOM 1567 C C . ASP A 1 208 ? -10.208 6.043 13.330 1.00 97.69 208 ASP A C 1
ATOM 1569 O O . ASP A 1 208 ? -10.458 5.319 12.362 1.00 97.69 208 ASP A O 1
ATOM 1573 N N . VAL A 1 209 ? -9.078 6.742 13.415 1.00 97.88 209 VAL A N 1
ATOM 1574 C CA . VAL A 1 209 ? -7.942 6.585 12.505 1.00 97.88 209 VAL A CA 1
ATOM 1575 C C . VAL A 1 209 ? -6.812 5.919 13.276 1.00 97.88 209 VAL A C 1
ATOM 1577 O O . VAL A 1 209 ? -6.205 6.510 14.166 1.00 97.88 209 VAL A O 1
ATOM 1580 N N . MET A 1 210 ? -6.515 4.672 12.923 1.00 97.25 210 MET A N 1
ATOM 1581 C CA . MET A 1 210 ? -5.511 3.865 13.609 1.00 97.25 210 MET A CA 1
ATOM 1582 C C . MET A 1 210 ? -4.233 3.809 12.782 1.00 97.25 210 MET A C 1
ATOM 1584 O O . MET A 1 210 ? -4.287 3.514 11.589 1.00 97.25 210 MET A O 1
ATOM 1588 N N . SER A 1 211 ? -3.084 4.042 13.417 1.00 97.38 211 SER A N 1
ATOM 1589 C CA . SER A 1 211 ? -1.768 3.807 12.819 1.00 97.38 211 SER A CA 1
ATOM 1590 C C . SER A 1 211 ? -1.058 2.695 13.572 1.00 97.38 211 SER A C 1
ATOM 1592 O O . SER A 1 211 ? -0.966 2.730 14.799 1.00 97.38 211 SER A O 1
ATOM 1594 N N . VAL A 1 212 ? -0.591 1.693 12.835 1.00 97.19 212 VAL A N 1
ATOM 1595 C CA . VAL A 1 212 ? 0.053 0.503 13.388 1.00 97.19 212 VAL A CA 1
ATOM 1596 C C . VAL A 1 212 ? 1.410 0.327 12.729 1.00 97.19 212 VAL A C 1
ATOM 1598 O O . VAL A 1 212 ? 1.531 0.413 11.506 1.00 97.19 212 VAL A O 1
ATOM 1601 N N . SER A 1 213 ? 2.419 0.035 13.540 1.00 95.19 213 SER A N 1
ATOM 1602 C CA . SER A 1 213 ? 3.725 -0.438 13.101 1.00 95.19 213 SER A CA 1
ATOM 1603 C C . SER A 1 213 ? 4.148 -1.635 13.945 1.00 95.19 213 SER A C 1
ATOM 1605 O O . SER A 1 213 ? 3.650 -1.842 15.053 1.00 95.19 213 SER A O 1
ATOM 1607 N N . PHE A 1 214 ? 5.055 -2.439 13.399 1.00 93.31 214 PHE A N 1
ATOM 1608 C CA . PHE A 1 214 ? 5.760 -3.464 14.154 1.00 93.31 214 PHE A CA 1
ATOM 1609 C C . PHE A 1 214 ? 7.222 -3.043 14.273 1.00 93.31 214 PHE A C 1
ATOM 1611 O O . PHE A 1 214 ? 7.867 -2.783 13.257 1.00 93.31 214 PHE A O 1
ATOM 1618 N N . ASP A 1 215 ? 7.713 -2.961 15.505 1.00 82.62 215 ASP A N 1
ATOM 1619 C CA . ASP A 1 215 ? 9.099 -2.635 15.825 1.00 82.62 215 ASP A CA 1
ATOM 1620 C C . ASP A 1 215 ? 9.672 -3.760 16.695 1.00 82.62 215 ASP A C 1
ATOM 1622 O O . ASP A 1 215 ? 9.023 -4.197 17.651 1.00 82.62 215 ASP A O 1
ATOM 1626 N N . GLU A 1 216 ? 10.854 -4.264 16.340 1.00 71.88 216 GLU A N 1
ATOM 1627 C CA . GLU A 1 216 ? 11.598 -5.188 17.200 1.00 71.88 216 GLU A CA 1
ATOM 1628 C C . GLU A 1 216 ? 12.413 -4.337 18.170 1.00 71.88 216 GLU A C 1
ATOM 1630 O O . GLU A 1 216 ? 13.441 -3.775 17.795 1.00 71.88 216 GLU A O 1
ATOM 1635 N N . ALA A 1 217 ? 11.909 -4.207 19.399 1.00 59.34 217 ALA A N 1
ATOM 1636 C CA . ALA A 1 217 ? 12.650 -3.595 20.499 1.00 59.34 217 ALA A CA 1
ATOM 1637 C C . ALA A 1 217 ? 13.923 -4.384 20.848 1.00 59.34 217 ALA A C 1
ATOM 1639 O O . ALA A 1 217 ? 13.879 -5.637 20.798 1.00 59.34 217 ALA A O 1
#

Foldseek 3Di:
DDDDDDQDFDFDFPDDPPPDTDTDRPRDDDPPDDQAEDEDEEEAEDPEEDEDDEAYEYHYDYHAAYDEEYEDEYAEEHEYEDEADENYQYEYEYEYAAEYEYEHPDDEYEYNEYEYRYPHYAYEYDAHYEHAHAYYYPAHEHEADPNYAYEDPYADQHRYYFPPDFPGRGAYAFKYKYKHAAQDKHWHQEDHPPTTDIDIDGGDHGIDIDMDYDDDD

pLDDT: mean 79.91, std 22.62, range [26.12, 98.69]

Nearest PDB structures (foldseek):
  1k4z-assembly1_A  TM=2.027E-01  e=2.662E+00  Saccharomyces cerevisiae

Radius of gyration: 18.19 Å; Cα contacts (8 Å, |Δi|>4): 605; chains: 1; bounding box: 48×35×52 Å

Secondary structure (DSSP, 8-state):
----------------TTT----------PPTTS-EEEEE-S-EEE-S-EEE-SSEEEEE-S-EEE-SEEEE--SS-EEEEPPSEE--S-EEEE--SS-EEEEEEEEEEEEEE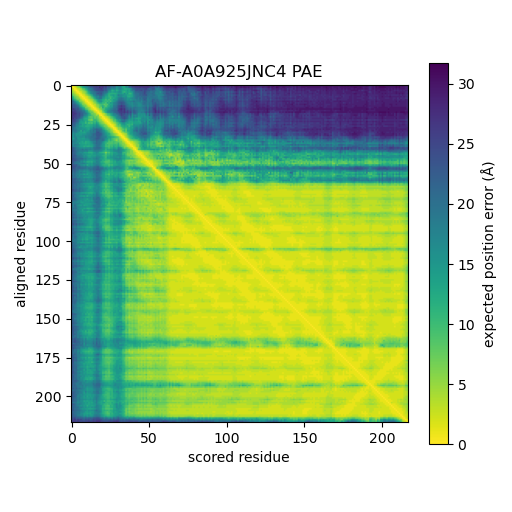EEEEEEEEEEEEEEEEEEEEEEEEEEEEEEE-TT-EEEE---SGGGEE---STT--EEEEE-EEEEE-TT-EEEE-EE-SS-B--EEEE--SS-EEEEE-----

Mean predicted aligned error: 9.22 Å

Solvent-accessible surface area (backbone atoms only — not comparable to full-atom values): 11485 Å² total; per-residue (Å²): 136,85,82,84,81,83,76,85,72,73,81,65,82,53,83,51,98,76,91,57,61,64,75,70,85,66,71,78,81,71,70,93,89,64,91,41,70,49,74,45,81,52,72,43,52,40,80,50,74,43,76,46,79,49,47,49,26,38,39,42,72,46,58,46,39,28,61,23,40,39,38,43,28,26,72,45,71,32,38,40,34,46,43,46,44,71,33,35,70,13,36,40,32,42,44,20,49,25,38,30,40,37,35,22,90,51,70,45,24,31,35,10,26,42,35,32,47,16,88,31,51,34,40,40,46,43,30,29,42,35,23,61,43,33,44,35,29,78,16,21,33,38,38,23,48,96,86,31,42,42,32,37,64,30,53,56,61,74,26,50,45,59,66,95,51,84,83,39,59,30,32,31,31,30,50,45,32,34,39,42,42,52,70,42,57,42,72,41,56,20,12,52,101,87,50,57,51,71,44,76,47,75,45,40,94,48,67,47,79,48,73,47,63,46,77,91,128